Protein AF-A0A3D5WSK8-F1 (afdb_monomer_lite)

Radius of gyration: 17.85 Å; chains: 1; bounding box: 44×45×43 Å

pLDDT: mean 79.85, std 14.08, range [39.47, 96.88]

Foldseek 3Di:
DVVVVQVLLCVVLVVVCVVLVHDAAEDEAADQDPVVPVVVVDDPPDPVDDPPPPPVPDPQKDWDPDDDRHTYMYGHNPDPLSVLRSQLNSLLVSLVRVQCVVPPVDDDPSCPDPLNLLSSLLSLLQSLLRSLLVVLVPDPPDDSLVVLVVLLVVLLVVLVVLLVVLQVDVDPDSSPPVSSSVNSNSLSSVVNSPDPDPSVVSDDPLSNQLSVLSVVCVVPPDPVSSVSNVVSSVVSND

Structure (mmCIF, N/CA/C/O backbone):
data_AF-A0A3D5WSK8-F1
#
_entry.id   AF-A0A3D5WSK8-F1
#
loop_
_atom_site.group_PDB
_atom_site.id
_atom_site.type_symbol
_atom_site.label_atom_id
_atom_site.label_alt_id
_atom_site.label_comp_id
_atom_site.label_asym_id
_atom_site.label_entity_id
_atom_site.label_seq_id
_atom_site.pdbx_PDB_ins_code
_atom_site.Cartn_x
_atom_site.Cartn_y
_atom_site.Cartn_z
_atom_site.occupancy
_atom_site.B_iso_or_equiv
_atom_site.auth_seq_id
_atom_site.auth_comp_id
_atom_site.auth_asym_id
_atom_site.auth_atom_id
_atom_site.pdbx_PDB_model_num
ATOM 1 N N . MET A 1 1 ? 26.299 -5.004 -14.260 1.00 51.44 1 MET A N 1
ATOM 2 C CA . MET A 1 1 ? 25.403 -5.357 -13.132 1.00 51.44 1 MET A CA 1
ATOM 3 C C . MET A 1 1 ? 23.964 -4.876 -13.344 1.00 51.44 1 MET A C 1
ATOM 5 O O . MET A 1 1 ? 23.078 -5.630 -12.967 1.00 51.44 1 MET A O 1
ATOM 9 N N . SER A 1 2 ? 23.709 -3.711 -13.967 1.00 58.16 2 SER A N 1
ATOM 10 C CA . SER A 1 2 ? 22.346 -3.183 -14.214 1.00 58.16 2 SER A CA 1
ATOM 11 C C . SER A 1 2 ? 21.474 -4.070 -15.116 1.00 58.16 2 SER A C 1
ATOM 13 O O . SER A 1 2 ? 20.341 -4.359 -14.751 1.00 58.16 2 SER A O 1
ATOM 15 N N . ALA A 1 3 ? 22.027 -4.620 -16.206 1.00 61.22 3 ALA A N 1
ATOM 16 C CA . ALA A 1 3 ? 21.274 -5.445 -17.163 1.00 61.22 3 ALA A CA 1
ATOM 17 C C .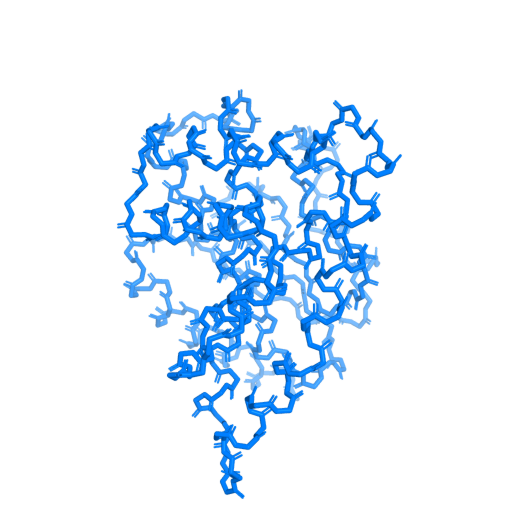 ALA A 1 3 ? 20.564 -6.667 -16.535 1.00 61.22 3 ALA A C 1
ATOM 19 O O . ALA A 1 3 ? 19.478 -7.045 -16.966 1.00 61.22 3 ALA A O 1
ATOM 20 N N . ASN A 1 4 ? 21.131 -7.267 -15.479 1.00 75.69 4 ASN A N 1
ATOM 21 C CA . ASN A 1 4 ? 20.481 -8.373 -14.761 1.00 75.69 4 ASN A CA 1
ATOM 22 C C . ASN A 1 4 ? 19.322 -7.895 -13.872 1.00 75.69 4 ASN A C 1
ATOM 24 O O . ASN A 1 4 ? 18.366 -8.641 -13.676 1.00 75.69 4 ASN A O 1
ATOM 28 N N . LYS A 1 5 ? 19.400 -6.672 -13.334 1.00 79.62 5 LYS A N 1
ATOM 29 C CA . LYS A 1 5 ? 18.350 -6.095 -12.487 1.00 79.62 5 LYS A CA 1
ATOM 30 C C . LYS A 1 5 ? 17.158 -5.623 -13.312 1.00 79.62 5 LYS A C 1
ATOM 32 O O . LYS A 1 5 ? 16.028 -5.914 -12.944 1.00 79.62 5 LYS A O 1
ATOM 37 N N . GLU A 1 6 ? 17.412 -4.973 -14.444 1.00 74.75 6 GLU A N 1
ATOM 38 C CA . GLU A 1 6 ? 16.376 -4.553 -15.397 1.00 74.75 6 GLU A CA 1
ATOM 39 C C . GLU A 1 6 ? 15.663 -5.762 -16.015 1.00 74.75 6 GLU A C 1
ATOM 41 O O . GLU A 1 6 ? 14.437 -5.808 -16.051 1.00 74.75 6 GLU A O 1
ATOM 46 N N . CYS A 1 7 ? 16.417 -6.794 -16.417 1.00 79.62 7 CYS A N 1
ATOM 47 C CA . CYS A 1 7 ? 15.843 -8.050 -16.908 1.00 79.62 7 CYS A CA 1
ATOM 48 C C . CYS A 1 7 ? 14.947 -8.718 -15.851 1.00 79.62 7 CYS A C 1
ATOM 50 O O . CYS A 1 7 ? 13.826 -9.131 -16.150 1.00 79.62 7 CYS A O 1
ATOM 52 N N . PHE A 1 8 ? 15.408 -8.768 -14.597 1.00 80.81 8 PHE A N 1
ATOM 53 C CA . PHE A 1 8 ? 14.612 -9.281 -13.485 1.00 80.81 8 PHE A CA 1
ATOM 54 C C . PHE A 1 8 ? 13.347 -8.446 -13.239 1.00 80.81 8 PHE A C 1
ATOM 56 O O . PHE A 1 8 ? 12.271 -9.024 -13.095 1.00 80.81 8 PHE A O 1
ATOM 63 N N . ALA A 1 9 ? 13.460 -7.113 -13.215 1.00 79.62 9 ALA A N 1
ATOM 64 C CA . ALA A 1 9 ? 12.332 -6.209 -13.003 1.00 79.62 9 ALA A CA 1
ATOM 65 C C . ALA A 1 9 ? 11.256 -6.416 -14.073 1.00 79.62 9 ALA A C 1
ATOM 67 O O . ALA A 1 9 ? 10.105 -6.691 -13.742 1.00 79.62 9 ALA A O 1
ATOM 68 N N . ASN A 1 10 ? 11.656 -6.419 -15.345 1.00 75.56 10 ASN A N 1
ATOM 69 C CA . ASN A 1 10 ? 10.745 -6.632 -16.465 1.00 75.56 10 ASN A CA 1
ATOM 70 C C . ASN A 1 10 ? 10.069 -8.008 -16.414 1.00 75.56 10 ASN A C 1
ATOM 72 O O . ASN A 1 10 ? 8.876 -8.108 -16.698 1.00 75.56 10 ASN A O 1
ATOM 76 N N . LEU A 1 11 ? 10.792 -9.064 -16.024 1.00 81.25 11 LEU A N 1
ATOM 77 C CA . LEU A 1 11 ? 10.236 -10.415 -15.928 1.00 81.25 11 LEU A CA 1
ATOM 78 C C . LEU A 1 11 ? 9.231 -10.546 -14.776 1.00 81.25 11 LEU A C 1
ATOM 80 O O . LEU A 1 11 ? 8.104 -10.989 -14.996 1.00 81.25 11 LEU A O 1
ATOM 84 N N . ILE A 1 12 ? 9.610 -10.122 -13.566 1.00 76.06 12 ILE A N 1
ATOM 85 C CA . ILE A 1 12 ? 8.738 -10.175 -12.381 1.00 76.06 12 ILE A CA 1
ATOM 86 C C . ILE A 1 12 ? 7.471 -9.365 -12.614 1.00 76.06 12 ILE A C 1
ATOM 88 O O . ILE A 1 12 ? 6.377 -9.826 -12.297 1.00 76.06 12 ILE A O 1
ATOM 92 N N . ILE A 1 13 ? 7.606 -8.178 -13.194 1.00 70.06 13 ILE A N 1
ATOM 93 C CA . ILE A 1 13 ? 6.488 -7.258 -13.357 1.00 70.06 13 ILE A CA 1
ATOM 94 C C . ILE A 1 13 ? 5.587 -7.661 -14.504 1.00 70.06 13 ILE A C 1
ATOM 96 O O . ILE A 1 13 ? 4.374 -7.659 -14.322 1.00 70.06 13 ILE A O 1
ATOM 100 N N . SER A 1 14 ? 6.133 -8.153 -15.616 1.00 69.38 14 SER A N 1
ATOM 101 C CA . SER A 1 14 ? 5.307 -8.764 -16.663 1.00 69.38 14 SER A CA 1
ATOM 102 C C . SER A 1 14 ? 4.487 -9.932 -16.115 1.00 69.38 14 SER A C 1
ATOM 104 O O . SER A 1 14 ? 3.319 -10.083 -16.463 1.00 69.38 14 SER A O 1
ATOM 106 N N . GLU A 1 15 ? 5.051 -10.757 -15.229 1.00 74.69 15 GLU A N 1
ATOM 107 C CA . GLU A 1 15 ? 4.293 -11.834 -14.594 1.00 74.69 15 GLU A CA 1
ATOM 108 C C . GLU A 1 15 ? 3.269 -11.334 -13.574 1.00 74.69 15 GLU A C 1
ATOM 110 O O . GLU A 1 15 ? 2.156 -11.862 -13.530 1.00 74.69 15 GLU A O 1
ATOM 115 N N . TYR A 1 16 ? 3.635 -10.345 -12.761 1.00 75.62 16 TYR A N 1
ATOM 116 C CA . TYR A 1 16 ? 2.805 -9.805 -11.691 1.00 75.62 16 TYR A CA 1
ATOM 117 C C . TYR A 1 16 ? 1.620 -8.992 -12.231 1.00 75.62 16 TYR A C 1
ATOM 119 O O . TYR A 1 16 ? 0.476 -9.285 -11.887 1.00 75.62 16 TYR A O 1
ATOM 127 N N . ILE A 1 17 ? 1.874 -8.066 -13.161 1.00 67.69 17 ILE A N 1
ATOM 128 C CA . ILE A 1 17 ? 0.861 -7.269 -13.869 1.00 67.69 17 ILE A CA 1
ATOM 129 C C . ILE A 1 17 ? -0.062 -8.171 -14.688 1.00 67.69 17 ILE A C 1
ATOM 131 O O . ILE A 1 17 ? -1.283 -8.086 -14.587 1.00 67.69 17 ILE A O 1
ATOM 135 N N . ARG A 1 18 ? 0.493 -9.120 -15.456 1.00 69.88 18 ARG A N 1
ATOM 136 C CA . ARG A 1 18 ? -0.345 -10.045 -16.235 1.00 69.88 18 ARG A CA 1
ATOM 137 C C . ARG A 1 18 ? -1.284 -10.854 -15.338 1.00 69.88 18 ARG A C 1
ATOM 139 O O . ARG A 1 18 ? -2.414 -11.123 -15.735 1.00 69.88 18 ARG A O 1
ATOM 146 N N . LYS A 1 19 ? -0.832 -11.254 -14.144 1.00 71.81 19 LYS A N 1
ATOM 147 C CA . LYS A 1 19 ? -1.667 -11.965 -13.162 1.00 71.81 19 LYS A CA 1
ATOM 148 C C . LYS A 1 19 ? -2.701 -11.056 -12.491 1.00 71.81 19 LYS A C 1
ATOM 150 O O . LYS A 1 19 ? -3.749 -11.566 -12.106 1.00 71.81 19 LYS A O 1
ATOM 155 N N . SER A 1 20 ? -2.434 -9.755 -12.348 1.00 68.50 20 SER A N 1
ATOM 156 C CA . SER A 1 20 ? -3.377 -8.804 -11.743 1.00 68.50 20 SER A CA 1
ATOM 157 C C . SER A 1 20 ? -4.512 -8.391 -12.690 1.00 68.50 20 SER A C 1
ATOM 159 O O . SER A 1 20 ? -5.546 -7.919 -12.223 1.00 68.50 20 SER A O 1
ATOM 161 N N . GLY A 1 21 ? -4.353 -8.609 -14.002 1.00 66.81 21 GLY A N 1
ATOM 162 C CA . GLY A 1 21 ? -5.370 -8.302 -15.015 1.00 66.81 21 GLY A CA 1
ATOM 163 C C . GLY A 1 21 ? -5.439 -6.822 -15.406 1.00 66.81 21 GLY A C 1
ATOM 164 O O . GLY A 1 21 ? -6.335 -6.431 -16.150 1.00 66.81 21 GLY A O 1
ATOM 165 N N . VAL A 1 22 ? -4.494 -6.013 -14.924 1.00 68.81 22 VAL A N 1
ATOM 166 C CA . VAL A 1 22 ? -4.297 -4.610 -15.310 1.00 68.81 22 VAL A CA 1
ATOM 167 C C . VAL A 1 22 ? -3.202 -4.558 -16.379 1.00 68.81 22 VAL A C 1
ATOM 169 O O . VAL A 1 22 ? -2.277 -5.360 -16.336 1.00 68.81 22 VAL A O 1
ATOM 172 N N . ILE A 1 23 ? -3.289 -3.648 -17.353 1.00 66.31 23 ILE A N 1
ATOM 173 C CA . ILE A 1 23 ? -2.207 -3.394 -18.319 1.00 66.31 23 ILE A CA 1
ATOM 174 C C . ILE A 1 23 ? -1.632 -2.015 -17.992 1.00 66.31 23 ILE A C 1
ATOM 176 O O . ILE A 1 23 ? -2.067 -1.020 -18.560 1.00 66.31 23 ILE A O 1
ATOM 180 N N . ALA A 1 24 ? -0.693 -1.970 -17.047 1.00 70.38 24 ALA A N 1
ATOM 181 C CA . ALA A 1 24 ? 0.032 -0.752 -16.695 1.00 70.38 24 ALA A CA 1
ATOM 182 C C . ALA A 1 24 ? 1.438 -0.802 -17.327 1.00 70.38 24 ALA A C 1
ATOM 184 O O . ALA A 1 24 ? 2.210 -1.707 -16.997 1.00 70.38 24 ALA A O 1
ATOM 185 N N . PRO A 1 25 ? 1.793 0.099 -18.257 1.00 76.25 25 PRO A N 1
ATOM 186 C CA . PRO A 1 25 ? 3.157 0.196 -18.776 1.00 76.25 25 PRO A CA 1
ATOM 187 C C . PRO A 1 25 ? 4.077 0.800 -17.707 1.00 76.25 25 PRO A C 1
ATOM 189 O O . PRO A 1 25 ? 3.862 1.931 -17.282 1.00 76.25 25 PRO A O 1
ATOM 192 N N . ILE A 1 26 ? 5.090 0.051 -17.262 1.00 80.62 26 ILE A N 1
ATOM 193 C CA . ILE A 1 26 ? 6.026 0.476 -16.209 1.00 80.62 26 ILE A CA 1
ATOM 194 C C . ILE A 1 26 ? 7.464 0.414 -16.722 1.00 80.62 26 ILE A C 1
ATOM 196 O O . ILE A 1 26 ? 7.891 -0.610 -17.255 1.00 80.62 26 ILE A O 1
ATOM 200 N N . GLU A 1 27 ? 8.226 1.477 -16.483 1.00 84.69 27 GLU A N 1
ATOM 201 C CA . GLU A 1 27 ? 9.668 1.550 -16.695 1.00 84.69 27 GLU A CA 1
ATOM 202 C C . GLU A 1 27 ? 10.428 1.658 -15.370 1.00 84.69 27 GLU A C 1
ATOM 204 O O . GLU A 1 27 ? 10.105 2.474 -14.504 1.00 84.69 27 GLU A O 1
ATOM 209 N N . PHE A 1 28 ? 11.487 0.857 -15.237 1.00 85.50 28 PHE A N 1
ATOM 210 C CA . PHE A 1 28 ? 12.349 0.825 -14.057 1.00 85.50 28 PHE A CA 1
ATOM 211 C C . PHE A 1 28 ? 13.671 1.533 -14.314 1.00 85.50 28 PHE A C 1
ATOM 213 O O . PHE A 1 28 ? 14.365 1.232 -15.283 1.00 85.50 28 PHE A O 1
ATOM 220 N N . HIS A 1 29 ? 14.060 2.395 -13.378 1.00 87.44 29 HIS A N 1
ATOM 221 C CA . HIS A 1 29 ? 15.287 3.180 -13.442 1.00 87.44 29 HIS A CA 1
ATOM 222 C C . HIS A 1 29 ? 16.127 2.903 -12.197 1.00 87.44 29 HIS A C 1
ATOM 224 O O . HIS A 1 29 ? 15.766 3.303 -11.090 1.00 87.44 29 HIS A O 1
ATOM 230 N N . PHE A 1 30 ? 17.257 2.213 -12.359 1.00 87.75 30 PHE A N 1
ATOM 231 C CA . PHE A 1 30 ? 18.203 2.006 -11.261 1.00 87.75 30 PHE A CA 1
ATOM 232 C C . PHE A 1 30 ? 19.135 3.211 -11.156 1.00 87.75 30 PHE A C 1
ATOM 234 O O . PHE A 1 30 ? 19.936 3.457 -12.055 1.00 87.75 30 PHE A O 1
ATOM 241 N N . VAL A 1 31 ? 19.030 3.951 -10.056 1.00 86.62 31 VAL A N 1
ATOM 242 C CA . VAL A 1 31 ? 19.691 5.246 -9.864 1.00 86.62 31 VAL A CA 1
ATOM 243 C C . VAL A 1 31 ? 20.525 5.254 -8.590 1.00 86.62 31 VAL A C 1
ATOM 245 O O . VAL A 1 31 ? 20.193 4.585 -7.615 1.00 86.62 31 VAL A O 1
ATOM 248 N N . ASP A 1 32 ? 21.610 6.024 -8.570 1.00 86.69 32 ASP A N 1
ATOM 249 C CA . ASP A 1 32 ? 22.454 6.131 -7.373 1.00 86.69 32 ASP A CA 1
ATOM 250 C C . ASP A 1 32 ? 21.828 7.065 -6.320 1.00 86.69 32 ASP A C 1
ATOM 252 O O . ASP A 1 32 ? 21.972 6.837 -5.118 1.00 86.69 32 ASP A O 1
ATOM 256 N N . ASN A 1 33 ? 21.081 8.083 -6.769 1.00 84.31 33 ASN A N 1
ATOM 257 C CA . ASN A 1 33 ? 20.357 9.023 -5.916 1.00 84.31 33 ASN A CA 1
ATOM 258 C C . ASN A 1 33 ? 18.946 9.292 -6.468 1.00 84.31 33 ASN A C 1
ATOM 260 O O . ASN A 1 33 ? 18.789 9.880 -7.540 1.00 84.31 33 ASN A O 1
ATOM 264 N N . ILE A 1 34 ? 17.918 8.878 -5.720 1.00 80.88 34 ILE A N 1
ATOM 265 C CA . ILE A 1 34 ? 16.503 9.064 -6.083 1.00 80.88 34 ILE A CA 1
ATOM 266 C C . ILE A 1 34 ? 16.128 10.557 -6.104 1.00 80.88 34 ILE A C 1
ATOM 268 O O . ILE A 1 34 ? 15.470 10.999 -7.047 1.00 80.88 34 ILE A O 1
ATOM 272 N N . ASN A 1 35 ? 16.611 11.349 -5.138 1.00 77.00 35 ASN A N 1
ATOM 273 C CA . ASN A 1 35 ? 16.332 12.790 -5.039 1.00 77.00 35 ASN A CA 1
ATOM 274 C C . ASN A 1 35 ? 16.883 13.604 -6.206 1.00 77.00 35 ASN A C 1
ATOM 276 O O . ASN A 1 35 ? 16.279 14.599 -6.599 1.00 77.00 35 ASN A O 1
ATOM 280 N N . ASP A 1 36 ? 18.018 13.195 -6.758 1.00 80.88 36 ASP A N 1
ATOM 281 C CA . ASP A 1 36 ? 18.589 13.895 -7.908 1.00 80.88 36 ASP A CA 1
ATOM 282 C C . ASP A 1 36 ? 17.928 13.432 -9.208 1.00 80.88 36 ASP A C 1
ATOM 284 O O . ASP A 1 36 ? 17.903 14.169 -10.188 1.00 80.88 36 ASP A O 1
ATOM 288 N N . SER A 1 37 ? 17.389 12.209 -9.223 1.00 81.12 37 SER A N 1
ATOM 289 C CA . SER A 1 37 ? 16.926 11.568 -10.450 1.00 81.12 37 SER A CA 1
ATOM 290 C C . SER A 1 37 ? 15.464 11.849 -10.781 1.00 81.12 37 SER A C 1
ATOM 292 O O . SER A 1 37 ? 15.125 11.921 -11.958 1.00 81.12 37 SER A O 1
ATOM 294 N N . TRP A 1 38 ? 14.588 12.022 -9.785 1.00 79.31 38 TRP A N 1
ATOM 295 C CA . TRP A 1 38 ? 13.148 12.197 -10.040 1.00 79.31 38 TRP A CA 1
ATOM 296 C C . TRP A 1 38 ? 12.828 13.409 -10.921 1.00 79.31 38 TRP A C 1
ATOM 298 O O . TRP A 1 38 ? 11.933 13.322 -11.758 1.00 79.31 38 TRP A O 1
ATOM 308 N N . ILE A 1 39 ? 13.623 14.482 -10.839 1.00 75.00 39 ILE A N 1
ATOM 309 C CA . ILE A 1 39 ? 13.459 15.684 -11.671 1.00 75.00 39 ILE A CA 1
ATOM 310 C C . ILE A 1 39 ? 13.555 15.402 -13.179 1.00 75.00 39 ILE A C 1
ATOM 312 O O . ILE A 1 39 ? 12.956 16.126 -13.971 1.00 75.00 39 ILE A O 1
ATOM 316 N N . PHE A 1 40 ? 14.281 14.359 -13.599 1.00 75.31 40 PHE A N 1
ATOM 317 C CA . PHE A 1 40 ? 14.417 14.010 -15.018 1.00 75.31 40 PHE A CA 1
ATOM 318 C C . PHE A 1 40 ? 13.151 13.379 -15.601 1.00 75.31 40 PHE A C 1
ATOM 320 O O . PHE A 1 40 ? 12.982 13.367 -16.819 1.00 75.31 40 PHE A O 1
ATOM 327 N N . TYR A 1 41 ? 12.271 12.878 -14.737 1.00 70.62 41 TYR A N 1
ATOM 328 C CA . TYR A 1 41 ? 11.108 12.078 -15.107 1.00 70.62 41 TYR A CA 1
ATOM 329 C C . TYR A 1 41 ? 9.778 12.742 -14.719 1.00 70.62 41 TYR A C 1
ATOM 331 O O . TYR A 1 41 ? 8.724 12.179 -14.982 1.00 70.62 41 TYR A O 1
ATOM 339 N N . THR A 1 42 ? 9.815 13.938 -14.122 1.00 66.50 42 THR A N 1
ATOM 340 C CA . THR A 1 42 ? 8.627 14.754 -13.822 1.00 66.50 42 THR A CA 1
ATOM 341 C C . THR A 1 42 ? 8.685 16.082 -14.574 1.00 66.50 42 THR A C 1
ATOM 343 O O . THR A 1 42 ? 9.683 16.801 -14.505 1.00 66.50 42 THR A O 1
ATOM 346 N N . HIS A 1 43 ? 7.626 16.450 -15.285 1.00 60.28 43 HIS A N 1
ATOM 347 C CA . HIS A 1 43 ? 7.503 17.716 -15.996 1.00 60.28 43 HIS A CA 1
ATOM 348 C C . HIS A 1 43 ? 6.891 18.797 -15.096 1.00 60.28 43 HIS A C 1
ATOM 350 O O . HIS A 1 43 ? 5.855 18.624 -14.459 1.00 60.28 43 HIS A O 1
ATOM 356 N N . SER A 1 44 ? 7.484 19.992 -15.120 1.00 51.34 44 SER A N 1
ATOM 357 C CA . SER A 1 44 ? 7.134 21.144 -14.269 1.00 51.34 44 SER A CA 1
ATOM 358 C C . SER A 1 44 ? 5.691 21.669 -14.389 1.00 51.34 44 SER A C 1
ATOM 360 O O . SER A 1 44 ? 5.318 22.586 -13.661 1.00 51.34 44 SER A O 1
ATOM 362 N N . SER A 1 45 ? 4.870 21.129 -15.296 1.00 45.06 45 SER A N 1
ATOM 363 C CA . SER A 1 45 ? 3.556 21.685 -15.646 1.00 45.06 45 SER A CA 1
ATOM 364 C C . SER A 1 45 ? 2.343 20.877 -15.174 1.00 45.06 45 SER A C 1
ATOM 366 O O . SER A 1 45 ? 1.226 21.382 -15.298 1.00 45.06 45 SER A O 1
ATOM 368 N N . LYS A 1 46 ? 2.503 19.662 -14.628 1.00 43.53 46 LYS A N 1
ATOM 369 C CA . LYS A 1 46 ? 1.350 18.784 -14.344 1.00 43.53 46 LYS A CA 1
ATOM 370 C C . LYS A 1 46 ? 1.495 17.845 -13.145 1.00 43.53 46 LYS A C 1
ATOM 372 O O . LYS A 1 46 ? 0.819 16.823 -13.107 1.00 43.53 46 LYS A O 1
ATOM 377 N N . VAL A 1 47 ? 2.187 18.251 -12.080 1.00 43.69 47 VAL A N 1
ATOM 378 C CA . VAL A 1 47 ? 1.896 17.667 -10.756 1.00 43.69 47 VAL A CA 1
ATOM 379 C C . VAL A 1 47 ? 0.543 18.222 -10.286 1.00 43.69 47 VAL A C 1
ATOM 381 O O . VAL A 1 47 ? 0.445 19.066 -9.394 1.00 43.69 47 VAL A O 1
ATOM 384 N N . LYS A 1 48 ? -0.537 17.836 -10.978 1.00 41.53 48 LYS A N 1
ATOM 385 C CA . LYS A 1 48 ? -1.917 18.136 -10.611 1.00 41.53 48 LYS A CA 1
ATOM 386 C C . LYS A 1 48 ? -2.207 17.298 -9.369 1.00 41.53 48 LYS A C 1
ATOM 388 O O . LYS A 1 48 ? -2.770 16.222 -9.445 1.00 41.53 48 LYS A O 1
ATOM 393 N N . ARG A 1 49 ? -1.826 17.876 -8.228 1.00 44.97 49 ARG A N 1
ATOM 394 C CA . ARG A 1 49 ? -1.994 17.349 -6.871 1.00 44.97 49 ARG A CA 1
ATOM 395 C C . ARG A 1 49 ? -1.099 16.140 -6.631 1.00 44.97 49 ARG A C 1
ATOM 397 O O . ARG A 1 49 ? -1.236 15.097 -7.245 1.00 44.97 49 ARG A O 1
ATOM 404 N N . GLU A 1 50 ? -0.148 16.356 -5.734 1.00 42.38 50 GLU A N 1
ATOM 405 C CA . GLU A 1 50 ? 0.783 15.369 -5.209 1.00 42.38 50 GLU A CA 1
ATOM 406 C C . GLU A 1 50 ? 0.069 14.023 -5.009 1.00 42.38 50 GLU A C 1
ATOM 408 O O . GLU A 1 50 ? -0.764 13.871 -4.111 1.00 42.38 50 GLU A O 1
ATOM 413 N N . TYR A 1 51 ? 0.410 13.031 -5.835 1.00 43.69 51 TYR A N 1
ATOM 414 C CA . TYR A 1 51 ? 0.374 11.650 -5.385 1.00 43.69 51 TYR A CA 1
ATOM 415 C C . TYR A 1 51 ? 1.386 11.608 -4.237 1.00 43.69 51 TYR A C 1
ATOM 417 O O . TYR A 1 51 ? 2.586 11.457 -4.450 1.00 43.69 51 TYR A O 1
ATOM 425 N N . ILE A 1 52 ? 0.927 11.886 -3.013 1.00 43.31 52 ILE A N 1
ATOM 426 C CA . ILE A 1 52 ? 1.703 11.687 -1.790 1.00 43.31 52 ILE A CA 1
ATOM 427 C C . ILE A 1 52 ? 1.744 10.165 -1.572 1.00 43.31 52 ILE A C 1
ATOM 429 O O . ILE A 1 52 ? 1.147 9.634 -0.642 1.00 43.31 52 ILE A O 1
ATOM 433 N N . LEU A 1 53 ? 2.426 9.446 -2.467 1.00 45.16 53 LEU A N 1
ATOM 434 C CA . LEU A 1 53 ? 3.229 8.300 -2.065 1.00 45.16 53 LEU A CA 1
ATOM 435 C C . LEU A 1 53 ? 4.577 8.864 -1.665 1.00 45.16 53 LEU A C 1
ATOM 437 O O . LEU A 1 53 ? 5.585 8.770 -2.360 1.00 45.16 53 LEU A O 1
ATOM 441 N N . GLN A 1 54 ? 4.548 9.572 -0.548 1.00 41.31 54 GLN A N 1
ATOM 442 C CA . GLN A 1 54 ? 5.763 9.900 0.139 1.00 41.31 54 GLN A CA 1
ATOM 443 C C . GLN A 1 54 ? 6.077 8.723 1.064 1.00 41.31 54 GLN A C 1
ATOM 445 O O . GLN A 1 54 ? 5.877 8.836 2.270 1.00 41.31 54 GLN A O 1
ATOM 450 N N . ASP A 1 55 ? 6.652 7.634 0.535 1.00 39.47 55 ASP A N 1
ATOM 451 C CA . ASP A 1 55 ? 7.633 6.887 1.335 1.00 39.47 55 ASP A CA 1
ATOM 452 C C . ASP A 1 55 ? 8.891 7.766 1.443 1.00 39.47 55 ASP A C 1
ATOM 454 O O . ASP A 1 55 ? 9.947 7.534 0.856 1.00 39.47 55 ASP A O 1
ATOM 458 N N . PHE A 1 56 ? 8.749 8.881 2.165 1.00 41.59 56 PHE A N 1
ATOM 459 C CA . PHE A 1 56 ? 9.852 9.781 2.492 1.00 41.59 56 PHE A CA 1
ATOM 460 C C . PHE A 1 56 ? 10.688 9.208 3.626 1.00 41.59 56 PHE A C 1
ATOM 462 O O . PHE A 1 56 ? 11.592 9.883 4.116 1.00 41.59 56 PHE A O 1
ATOM 469 N N . SER A 1 57 ? 10.412 7.974 4.053 1.00 40.81 57 SER A N 1
ATOM 470 C CA . SER A 1 57 ? 11.120 7.426 5.181 1.00 40.81 57 SER A CA 1
ATOM 471 C C . SER A 1 57 ? 12.534 6.999 4.783 1.00 40.81 57 SER A C 1
ATOM 473 O O . SER A 1 57 ? 13.446 7.425 5.485 1.00 40.81 57 SER A O 1
ATOM 475 N N . GLN A 1 58 ? 12.792 6.231 3.703 1.00 51.97 58 GLN A N 1
ATOM 476 C CA . GLN A 1 58 ? 14.135 5.616 3.516 1.00 51.97 58 GLN A CA 1
ATOM 477 C C . GLN A 1 58 ? 14.595 5.296 2.062 1.00 51.97 58 GLN A C 1
ATOM 479 O O . GLN A 1 58 ? 15.409 4.395 1.874 1.00 51.97 58 GLN A O 1
ATOM 484 N N . GLN A 1 59 ? 14.099 6.008 1.036 1.00 62.22 59 GLN A N 1
ATOM 485 C CA . GLN A 1 59 ? 14.524 6.033 -0.393 1.00 62.22 59 GLN A CA 1
ATOM 486 C C . GLN A 1 59 ? 15.330 4.843 -0.951 1.00 62.22 59 GLN A C 1
ATOM 488 O O . GLN A 1 59 ? 16.462 4.990 -1.421 1.00 62.22 59 GLN A O 1
ATOM 493 N N . ASN A 1 60 ? 14.701 3.671 -0.994 1.00 70.31 60 ASN A N 1
ATOM 494 C CA . ASN A 1 60 ? 15.190 2.552 -1.801 1.00 70.31 60 ASN A CA 1
ATOM 495 C C . ASN A 1 60 ? 14.384 2.361 -3.098 1.00 70.31 60 ASN A C 1
ATOM 497 O O . ASN A 1 60 ? 14.890 1.738 -4.034 1.00 70.31 60 ASN A O 1
ATOM 501 N N . GLY A 1 61 ? 13.179 2.935 -3.172 1.00 72.56 61 GLY A N 1
ATOM 502 C CA . GLY A 1 61 ? 12.306 2.978 -4.343 1.00 72.56 61 GLY A CA 1
ATOM 503 C C . GLY A 1 61 ? 11.450 4.245 -4.363 1.00 72.56 61 GLY A C 1
ATOM 504 O O . GLY A 1 61 ? 11.312 4.897 -3.330 1.00 72.56 61 GLY A O 1
ATOM 505 N N . LEU A 1 62 ? 10.946 4.618 -5.540 1.00 76.69 62 LEU A N 1
ATOM 506 C CA . LEU A 1 62 ? 9.966 5.689 -5.720 1.00 76.69 62 LEU A CA 1
ATOM 507 C C . LEU A 1 62 ? 9.162 5.470 -7.008 1.00 76.69 62 LEU A C 1
ATOM 509 O O . LEU A 1 62 ? 9.712 5.603 -8.104 1.00 76.69 62 LEU A O 1
ATOM 513 N N . MET A 1 63 ? 7.864 5.193 -6.889 1.00 76.19 63 MET A N 1
ATOM 514 C CA . MET A 1 63 ? 6.904 5.378 -7.979 1.00 76.19 63 MET A CA 1
ATOM 515 C C . MET A 1 63 ? 6.695 6.874 -8.263 1.00 76.19 63 MET A C 1
ATOM 517 O O . MET A 1 63 ? 6.403 7.660 -7.362 1.00 76.19 63 MET A O 1
ATOM 521 N N . LEU A 1 64 ? 6.788 7.268 -9.532 1.00 70.31 64 LEU A N 1
ATOM 522 C CA . LEU A 1 64 ? 6.501 8.629 -9.978 1.00 70.31 64 LEU A CA 1
ATOM 523 C C . LEU A 1 64 ? 5.034 8.789 -10.417 1.00 70.31 64 LEU A C 1
ATOM 525 O O . LEU A 1 64 ? 4.415 7.811 -10.855 1.00 70.31 64 LEU A O 1
ATOM 529 N N . PRO A 1 65 ? 4.467 10.011 -10.322 1.00 64.44 65 PRO A N 1
ATOM 530 C CA . PRO A 1 65 ? 3.141 10.307 -10.856 1.00 64.44 65 PRO A CA 1
ATOM 531 C C . PRO A 1 65 ? 3.027 9.922 -12.334 1.00 64.44 65 PRO A C 1
ATOM 533 O O . PRO A 1 65 ? 3.995 10.016 -13.087 1.00 64.44 65 PRO A O 1
ATOM 536 N N . PHE A 1 66 ? 1.832 9.507 -12.757 1.00 63.84 66 PHE A N 1
ATOM 537 C CA . PHE A 1 66 ? 1.583 9.169 -14.155 1.00 63.84 66 PHE A CA 1
ATOM 538 C C . PHE A 1 66 ? 1.637 10.424 -15.033 1.00 63.84 66 PHE A C 1
ATOM 540 O O . PHE A 1 66 ? 0.744 11.273 -14.976 1.00 63.84 66 PHE A O 1
ATOM 547 N N . GLU A 1 67 ? 2.667 10.529 -15.868 1.00 58.06 67 GLU A N 1
ATOM 548 C CA . GLU A 1 67 ? 2.839 11.618 -16.825 1.00 58.06 67 GLU A CA 1
ATOM 549 C C . GLU A 1 67 ? 3.053 11.048 -18.235 1.00 58.06 67 GLU A C 1
ATOM 551 O O . GLU A 1 67 ? 4.122 10.549 -18.567 1.00 58.06 67 GLU A O 1
ATOM 556 N N . GLY A 1 68 ? 2.027 11.130 -19.088 1.00 60.78 68 GLY A N 1
ATOM 557 C CA . GLY A 1 68 ? 2.083 10.601 -20.456 1.00 60.78 68 GLY A CA 1
ATOM 558 C C . GLY A 1 68 ? 1.465 9.210 -20.563 1.00 60.78 68 GLY A C 1
ATOM 559 O O . GLY A 1 68 ? 0.345 9.021 -20.099 1.00 60.78 68 GLY A O 1
ATOM 560 N N . ASP A 1 69 ? 2.173 8.275 -21.199 1.00 67.88 69 ASP A N 1
ATOM 561 C CA . ASP A 1 69 ? 1.675 6.923 -21.492 1.00 67.88 69 ASP A CA 1
ATOM 562 C C . ASP A 1 69 ? 2.336 5.829 -20.633 1.00 67.88 69 ASP A C 1
ATOM 564 O O . ASP A 1 69 ? 1.966 4.668 -20.770 1.00 67.88 69 ASP A O 1
ATOM 568 N N . THR A 1 70 ? 3.288 6.170 -19.751 1.00 76.12 70 THR A N 1
ATOM 569 C CA . THR A 1 70 ? 4.120 5.207 -19.004 1.00 76.12 70 THR A CA 1
ATOM 570 C C . THR A 1 70 ? 4.295 5.621 -17.541 1.00 76.12 70 THR A C 1
ATOM 572 O O . THR A 1 70 ? 4.426 6.801 -17.223 1.00 76.12 70 THR A O 1
ATOM 575 N N . TYR A 1 71 ? 4.319 4.643 -16.635 1.00 79.38 71 TYR A N 1
ATOM 576 C CA . TYR A 1 71 ? 4.716 4.827 -15.242 1.00 79.38 71 TYR A CA 1
ATOM 577 C C . TYR A 1 71 ? 6.222 4.656 -15.072 1.00 79.38 71 TYR A C 1
ATOM 579 O O . TYR A 1 71 ? 6.818 3.747 -15.645 1.00 79.38 71 TYR A O 1
ATOM 587 N N . HIS A 1 72 ? 6.826 5.459 -14.203 1.00 81.25 72 HIS A N 1
ATOM 588 C CA . HIS A 1 72 ? 8.251 5.375 -13.900 1.00 81.25 72 HIS A CA 1
ATOM 589 C C . HIS A 1 72 ? 8.456 4.973 -12.438 1.00 81.25 72 HIS A C 1
ATOM 591 O O . HIS A 1 72 ? 7.860 5.567 -11.541 1.00 81.25 72 HIS A O 1
ATOM 597 N N . ILE A 1 73 ? 9.321 3.988 -12.192 1.00 84.50 73 ILE A N 1
ATOM 598 C CA . ILE A 1 73 ? 9.790 3.630 -10.849 1.00 84.50 73 ILE A CA 1
ATOM 599 C C . ILE A 1 73 ? 11.300 3.835 -10.785 1.00 84.50 73 ILE A C 1
ATOM 601 O O . ILE A 1 73 ? 12.053 3.243 -11.560 1.00 84.50 73 ILE A O 1
ATOM 605 N N . LEU A 1 74 ? 11.749 4.631 -9.819 1.00 85.25 74 LEU A N 1
ATOM 606 C CA . LEU A 1 74 ? 13.160 4.774 -9.473 1.00 85.25 74 LEU A CA 1
ATOM 607 C C . LEU A 1 74 ? 13.524 3.773 -8.381 1.00 85.25 74 LEU A C 1
ATOM 609 O O . LEU A 1 74 ? 12.767 3.596 -7.434 1.00 85.25 74 LEU A O 1
ATOM 613 N N . ILE A 1 75 ? 14.684 3.128 -8.484 1.00 85.38 75 ILE A N 1
ATOM 614 C CA . ILE A 1 75 ? 15.177 2.165 -7.492 1.00 85.38 75 ILE A CA 1
ATOM 615 C C . ILE A 1 75 ? 16.633 2.467 -7.191 1.00 85.38 75 ILE A C 1
ATOM 617 O O . ILE A 1 75 ? 17.447 2.612 -8.104 1.00 85.38 75 ILE A O 1
ATOM 621 N N . LYS A 1 76 ? 16.989 2.504 -5.909 1.00 85.44 76 LYS A N 1
ATOM 622 C CA . LYS A 1 76 ? 18.365 2.759 -5.502 1.00 85.44 76 LYS A CA 1
ATOM 623 C C . LYS A 1 76 ? 19.278 1.610 -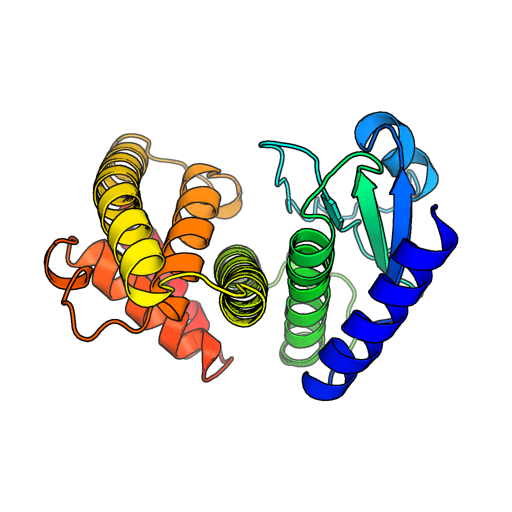5.939 1.00 85.44 76 LYS A C 1
ATOM 625 O O . LYS A 1 76 ? 19.037 0.436 -5.647 1.00 85.44 76 LYS A O 1
ATOM 630 N N . ASN A 1 77 ? 20.341 1.937 -6.662 1.00 85.12 77 ASN A N 1
ATOM 631 C CA . ASN A 1 77 ? 21.186 0.950 -7.323 1.00 85.12 77 ASN A CA 1
ATOM 632 C C . ASN A 1 77 ? 22.010 0.098 -6.340 1.00 85.12 77 ASN A C 1
ATOM 634 O O . ASN A 1 77 ? 22.333 -1.047 -6.643 1.00 85.12 77 ASN A O 1
ATOM 638 N N . ASP A 1 78 ? 22.336 0.588 -5.151 1.00 83.50 78 ASP A N 1
ATOM 639 C CA . ASP A 1 78 ? 23.059 -0.186 -4.133 1.00 83.50 78 ASP A CA 1
ATOM 640 C C . ASP A 1 78 ? 22.130 -0.960 -3.178 1.00 83.50 78 ASP A C 1
ATOM 642 O O . ASP A 1 78 ? 22.617 -1.708 -2.330 1.00 83.50 78 ASP A O 1
ATOM 646 N N . TYR A 1 79 ? 20.804 -0.842 -3.326 1.00 82.81 79 TYR A N 1
ATOM 647 C CA . TYR A 1 79 ? 19.868 -1.500 -2.422 1.00 82.81 79 TYR A CA 1
ATOM 648 C C . TYR A 1 79 ? 19.792 -3.008 -2.666 1.00 82.81 79 TYR A C 1
ATOM 650 O O . TYR A 1 79 ? 19.542 -3.478 -3.780 1.00 82.81 79 TYR A O 1
ATOM 658 N N . ILE A 1 80 ? 20.009 -3.781 -1.601 1.00 80.75 80 ILE A N 1
ATOM 659 C CA . ILE A 1 80 ? 20.102 -5.242 -1.665 1.00 80.75 80 ILE A CA 1
ATOM 660 C C . ILE A 1 80 ? 18.738 -5.906 -1.887 1.00 80.75 80 ILE A C 1
ATOM 662 O O . ILE A 1 80 ? 18.634 -6.833 -2.692 1.00 80.75 80 ILE A O 1
ATOM 666 N N . ASP A 1 81 ? 17.681 -5.361 -1.283 1.00 81.75 81 ASP A N 1
ATOM 667 C CA . ASP A 1 81 ? 16.322 -5.911 -1.346 1.00 81.75 81 ASP A CA 1
ATOM 668 C C . ASP A 1 81 ? 15.482 -5.282 -2.468 1.00 81.75 81 ASP A C 1
ATOM 670 O O . ASP A 1 81 ? 14.250 -5.273 -2.422 1.00 81.75 81 ASP A O 1
ATOM 674 N N . TYR A 1 82 ? 16.144 -4.803 -3.530 1.00 84.38 82 TYR A N 1
ATOM 675 C CA . TYR A 1 82 ? 15.512 -4.145 -4.682 1.00 84.38 82 TYR A CA 1
ATOM 676 C C . TYR A 1 82 ? 14.372 -4.959 -5.309 1.00 84.38 82 TYR A C 1
ATOM 678 O O . TYR A 1 82 ? 13.458 -4.393 -5.898 1.00 84.38 82 TYR A O 1
ATOM 686 N N . LYS A 1 83 ? 14.391 -6.290 -5.171 1.00 87.50 83 LYS A N 1
ATOM 687 C CA . LYS A 1 83 ? 13.328 -7.179 -5.658 1.00 87.50 83 LYS A CA 1
ATOM 688 C C . LYS A 1 83 ? 11.999 -6.941 -4.940 1.00 87.50 83 LYS A C 1
ATOM 690 O O . LYS A 1 83 ? 10.959 -6.869 -5.587 1.00 87.50 83 LYS A O 1
ATOM 695 N N . CYS A 1 84 ? 12.042 -6.800 -3.617 1.00 86.81 84 CYS A N 1
ATOM 696 C CA . CYS A 1 84 ? 10.869 -6.486 -2.809 1.00 86.81 84 CYS A CA 1
ATOM 697 C C . CYS A 1 84 ? 10.379 -5.066 -3.105 1.00 86.81 84 CYS A C 1
ATOM 699 O O . CYS A 1 84 ? 9.175 -4.859 -3.215 1.00 86.81 84 CYS A O 1
ATOM 701 N N . THR A 1 85 ? 11.301 -4.120 -3.314 1.00 87.94 85 THR A N 1
ATOM 702 C CA . THR A 1 85 ? 10.972 -2.748 -3.730 1.00 87.94 85 THR A CA 1
ATOM 703 C C . THR A 1 85 ? 10.249 -2.710 -5.070 1.00 87.94 85 THR A C 1
ATOM 705 O O . THR A 1 85 ? 9.208 -2.078 -5.163 1.00 87.94 85 THR A O 1
ATOM 708 N N . ILE A 1 86 ? 10.730 -3.436 -6.088 1.00 86.94 86 ILE A N 1
ATOM 709 C CA . ILE A 1 86 ? 10.049 -3.535 -7.392 1.00 86.94 86 ILE A CA 1
ATOM 710 C C . ILE A 1 86 ? 8.587 -3.945 -7.207 1.00 86.94 86 ILE A C 1
ATOM 712 O O . ILE A 1 86 ? 7.694 -3.325 -7.779 1.00 86.94 86 ILE A O 1
ATOM 716 N N . ILE A 1 87 ? 8.339 -4.977 -6.398 1.00 88.12 87 ILE A N 1
ATOM 717 C CA . ILE A 1 87 ? 6.989 -5.493 -6.149 1.00 88.12 87 ILE A CA 1
ATOM 718 C C . ILE A 1 87 ? 6.146 -4.473 -5.384 1.00 88.12 87 ILE A C 1
ATOM 720 O O . ILE A 1 87 ? 4.986 -4.275 -5.737 1.00 88.12 87 ILE A O 1
ATOM 724 N N . HIS A 1 88 ? 6.717 -3.829 -4.367 1.00 90.19 88 HIS A N 1
ATOM 725 C CA . HIS A 1 88 ? 6.047 -2.806 -3.568 1.00 90.19 88 HIS A CA 1
ATOM 726 C C . HIS A 1 88 ? 5.584 -1.635 -4.448 1.00 90.19 88 HIS A C 1
ATOM 728 O O . HIS A 1 88 ? 4.383 -1.434 -4.617 1.00 90.19 88 HIS A O 1
ATOM 734 N N . GLU A 1 89 ? 6.522 -0.968 -5.122 1.00 87.06 89 GLU A N 1
ATOM 735 C CA . GLU A 1 89 ? 6.243 0.202 -5.963 1.00 87.06 89 GLU A CA 1
ATOM 736 C C . GLU A 1 89 ? 5.297 -0.128 -7.124 1.00 87.06 89 GLU A C 1
ATOM 738 O O . GLU A 1 89 ? 4.391 0.634 -7.456 1.00 87.06 89 GLU A O 1
ATOM 743 N N . SER A 1 90 ? 5.443 -1.308 -7.729 1.00 86.25 90 SER A N 1
ATOM 744 C CA . SER A 1 90 ? 4.553 -1.713 -8.824 1.00 86.25 90 SER A CA 1
ATOM 745 C C . SER A 1 90 ? 3.147 -2.057 -8.345 1.00 86.25 90 SER A C 1
ATOM 747 O O . SER A 1 90 ? 2.191 -1.925 -9.107 1.00 86.25 90 SER A O 1
ATOM 749 N N . THR A 1 91 ? 2.994 -2.503 -7.094 1.00 88.88 91 THR A N 1
ATOM 750 C CA . THR A 1 91 ? 1.667 -2.750 -6.515 1.00 88.88 91 THR A CA 1
ATOM 751 C C . THR A 1 91 ? 0.889 -1.448 -6.392 1.00 88.88 91 THR A C 1
ATOM 753 O O . THR A 1 91 ? -0.298 -1.440 -6.706 1.00 88.88 91 THR A O 1
ATOM 756 N N . HIS A 1 92 ? 1.556 -0.341 -6.062 1.00 88.12 92 HIS A N 1
ATOM 757 C CA . HIS A 1 92 ? 0.920 0.971 -6.065 1.00 88.12 92 HIS A CA 1
ATOM 758 C C . HIS A 1 92 ? 0.370 1.372 -7.428 1.00 88.12 92 HIS A C 1
ATOM 760 O O . HIS A 1 92 ? -0.771 1.820 -7.517 1.00 88.12 92 HIS A O 1
ATOM 766 N N . ILE A 1 93 ? 1.143 1.156 -8.495 1.00 84.56 93 ILE A N 1
ATOM 767 C CA . ILE A 1 93 ? 0.695 1.434 -9.865 1.00 84.56 93 ILE A CA 1
ATOM 768 C C . ILE A 1 93 ? -0.528 0.582 -10.214 1.00 84.56 93 ILE A C 1
ATOM 770 O O . ILE A 1 93 ? -1.525 1.102 -10.712 1.00 84.56 93 ILE A O 1
ATOM 774 N N . ILE A 1 94 ? -0.477 -0.721 -9.921 1.00 85.94 94 ILE A N 1
ATOM 775 C CA . ILE A 1 94 ? -1.582 -1.648 -10.200 1.00 85.94 94 ILE A CA 1
ATOM 776 C C . ILE A 1 94 ? -2.849 -1.240 -9.440 1.00 85.94 94 ILE A C 1
ATOM 778 O O . ILE A 1 94 ? -3.934 -1.234 -10.022 1.00 85.94 94 ILE A O 1
ATOM 782 N N . ASP A 1 95 ? -2.727 -0.914 -8.154 1.00 88.50 95 ASP A N 1
ATOM 783 C CA . ASP A 1 95 ? -3.852 -0.494 -7.317 1.00 88.50 95 ASP A CA 1
ATOM 784 C C . ASP A 1 95 ? -4.452 0.825 -7.807 1.00 88.50 95 ASP A C 1
ATOM 786 O O . ASP A 1 95 ? -5.674 0.945 -7.922 1.00 88.50 95 ASP A O 1
ATOM 790 N N . TYR A 1 96 ? -3.600 1.790 -8.147 1.00 85.69 96 TYR A N 1
ATOM 791 C CA . TYR A 1 96 ? -4.013 3.075 -8.693 1.00 85.69 96 TYR A CA 1
ATOM 792 C C . TYR A 1 96 ? -4.768 2.912 -10.018 1.00 85.69 96 TYR A C 1
ATOM 794 O O . TYR A 1 96 ? -5.871 3.442 -10.173 1.00 85.69 96 TYR A O 1
ATOM 802 N N . ASP A 1 97 ? -4.246 2.118 -10.955 1.00 82.75 97 ASP A N 1
ATOM 803 C CA . ASP A 1 97 ? -4.927 1.866 -12.228 1.00 82.75 97 ASP A CA 1
ATOM 804 C C . ASP A 1 97 ? -6.225 1.086 -12.047 1.00 82.75 97 ASP A C 1
ATOM 806 O O . ASP A 1 97 ? -7.240 1.398 -12.676 1.00 82.75 97 ASP A O 1
ATOM 810 N N . ARG A 1 98 ? -6.250 0.114 -11.133 1.00 85.44 98 ARG A N 1
ATOM 811 C CA . ARG A 1 98 ? -7.485 -0.586 -10.779 1.00 85.44 98 ARG A CA 1
ATOM 812 C C . ARG A 1 98 ? -8.530 0.380 -10.224 1.00 85.44 98 ARG A C 1
ATOM 814 O O . ARG A 1 98 ? -9.701 0.281 -10.595 1.00 85.44 98 ARG A O 1
ATOM 821 N N . PHE A 1 99 ? -8.121 1.321 -9.376 1.00 87.00 99 PHE A N 1
ATOM 822 C CA . PHE A 1 99 ? -8.995 2.360 -8.840 1.00 87.00 99 PHE A CA 1
ATOM 823 C C . PHE A 1 99 ? -9.543 3.262 -9.952 1.00 87.00 99 PHE A C 1
ATOM 825 O O . PHE A 1 99 ? -10.749 3.508 -10.009 1.00 87.00 99 PHE A O 1
ATOM 832 N N . ARG A 1 100 ? -8.682 3.696 -10.881 1.00 82.81 100 ARG A N 1
ATOM 833 C CA . ARG A 1 100 ? -9.069 4.496 -12.054 1.00 82.81 100 ARG A CA 1
ATOM 834 C C . ARG A 1 100 ? -10.056 3.778 -12.958 1.00 82.81 100 ARG A C 1
ATOM 836 O O . ARG A 1 100 ? -11.029 4.389 -13.391 1.00 82.81 100 ARG A O 1
ATOM 843 N N . LEU A 1 101 ? -9.830 2.498 -13.238 1.00 82.19 101 LEU A N 1
ATOM 844 C CA . LEU A 1 101 ? -10.736 1.693 -14.057 1.00 82.19 101 LEU A CA 1
ATOM 845 C C . LEU A 1 101 ? -12.095 1.515 -13.377 1.00 82.19 101 LEU A C 1
ATOM 847 O O . LEU A 1 101 ? -13.125 1.621 -14.040 1.00 82.19 101 LEU A O 1
ATOM 851 N N . LEU A 1 102 ? -12.100 1.282 -12.062 1.00 86.81 102 LEU A N 1
ATOM 852 C CA . LEU A 1 102 ? -13.325 1.094 -11.288 1.00 86.81 102 LEU A CA 1
ATOM 853 C C . LEU A 1 102 ? -14.166 2.375 -11.201 1.00 86.81 102 LEU A C 1
ATOM 855 O O . LEU A 1 102 ? -15.386 2.307 -11.331 1.00 86.81 102 LEU A O 1
ATOM 859 N N . TYR A 1 103 ? -13.526 3.524 -10.973 1.00 84.06 103 TYR A N 1
ATOM 860 C CA . TYR A 1 103 ? -14.225 4.760 -10.608 1.00 84.06 103 TYR A CA 1
ATOM 861 C C . TYR A 1 103 ? -14.193 5.868 -11.649 1.00 84.06 103 TYR A C 1
ATOM 863 O O . TYR A 1 103 ? -14.969 6.810 -11.510 1.00 84.06 103 TYR A O 1
ATOM 871 N N . ASN A 1 104 ? -13.343 5.785 -12.675 1.00 69.25 104 ASN A N 1
ATOM 872 C CA . ASN A 1 104 ? -13.138 6.927 -13.559 1.00 69.25 104 ASN A CA 1
ATOM 873 C C . ASN A 1 104 ? -13.296 6.703 -15.053 1.00 69.25 104 ASN A C 1
ATOM 875 O O . ASN A 1 104 ? -13.248 7.694 -15.764 1.00 69.25 104 ASN A O 1
ATOM 879 N N . SER A 1 105 ? -13.481 5.483 -15.570 1.00 61.09 105 SER A N 1
ATOM 880 C CA . SER A 1 105 ? -13.694 5.237 -17.019 1.00 61.09 105 SER A CA 1
ATOM 881 C C . SER A 1 105 ? -12.768 6.024 -17.989 1.00 61.09 105 SER A C 1
ATOM 883 O O . SER A 1 105 ? -13.113 6.174 -19.158 1.00 61.09 105 SER A O 1
ATOM 885 N N . GLY A 1 106 ? -11.612 6.537 -17.534 1.00 52.97 106 GLY A N 1
ATOM 886 C CA . GLY A 1 106 ? -10.711 7.403 -18.306 1.00 52.97 106 GLY A CA 1
ATOM 887 C C . GLY A 1 106 ? -10.630 8.905 -17.954 1.00 52.97 106 GLY A C 1
ATOM 888 O O . GLY A 1 106 ? -9.891 9.595 -18.651 1.00 52.97 106 GLY A O 1
ATOM 889 N N . ASP A 1 107 ? -11.303 9.446 -16.926 1.00 57.94 107 ASP A N 1
ATOM 890 C CA . ASP A 1 107 ? -11.128 10.869 -16.555 1.00 57.94 107 ASP A CA 1
ATOM 891 C C . ASP A 1 107 ? -9.818 11.133 -15.765 1.00 57.94 107 ASP A C 1
ATOM 893 O O . ASP A 1 107 ? -9.197 10.221 -15.204 1.00 57.94 107 ASP A O 1
ATOM 897 N N . THR A 1 108 ? -9.363 12.389 -15.744 1.00 57.16 108 THR A N 1
ATOM 898 C CA . THR A 1 108 ? -7.987 12.775 -15.338 1.00 57.16 108 THR A CA 1
ATOM 899 C C . THR A 1 108 ? -7.818 13.299 -13.910 1.00 57.16 108 THR A C 1
ATOM 901 O O . THR A 1 108 ? -6.693 13.596 -13.529 1.00 57.16 108 THR A O 1
ATOM 904 N N . ASP A 1 109 ? -8.885 13.383 -13.112 1.00 72.50 109 ASP A N 1
ATOM 905 C CA . ASP A 1 109 ? -8.817 13.912 -11.738 1.00 72.50 109 ASP A CA 1
ATOM 906 C C . ASP A 1 109 ? -9.282 12.862 -10.687 1.00 72.50 109 ASP A C 1
ATOM 908 O O . ASP A 1 109 ? -10.065 13.164 -9.780 1.00 72.50 109 ASP A O 1
ATOM 912 N N . ILE A 1 110 ? -8.834 11.602 -10.807 1.00 79.56 110 ILE A N 1
ATOM 913 C CA . ILE A 1 110 ? -9.197 10.491 -9.892 1.00 79.56 110 ILE A CA 1
ATOM 914 C C . ILE A 1 110 ? -8.778 10.758 -8.436 1.00 79.56 110 ILE A C 1
ATOM 916 O O . ILE A 1 110 ? -9.402 10.272 -7.492 1.00 79.56 110 ILE A O 1
ATOM 920 N N . GLU A 1 111 ? -7.765 11.598 -8.249 1.00 79.62 111 GLU A N 1
ATOM 921 C CA . GLU A 1 111 ? -7.235 12.070 -6.970 1.00 79.62 111 GLU A CA 1
ATOM 922 C C . GLU A 1 111 ? -8.264 12.889 -6.176 1.00 79.62 111 GLU A C 1
ATOM 924 O O . GLU A 1 111 ? -8.095 13.131 -4.981 1.00 79.62 111 GLU A O 1
ATOM 929 N N . LEU A 1 112 ? -9.341 13.337 -6.831 1.00 78.94 112 LEU A N 1
ATOM 930 C CA . LEU A 1 112 ? -10.450 14.057 -6.201 1.00 78.94 112 LEU A CA 1
ATOM 931 C C . LEU A 1 112 ? -11.571 13.141 -5.729 1.00 78.94 112 LEU A C 1
ATOM 933 O O . LEU A 1 112 ? -12.512 13.610 -5.084 1.00 78.94 112 LEU A O 1
ATOM 937 N N . HIS A 1 113 ? -11.505 11.852 -6.055 1.00 84.69 113 HIS A N 1
ATOM 938 C CA . HIS A 1 113 ? -12.526 10.913 -5.638 1.00 84.69 113 HIS A CA 1
ATOM 939 C C . HIS A 1 113 ? -12.563 10.811 -4.110 1.00 84.69 113 HIS A C 1
ATOM 941 O O . HIS A 1 113 ? -11.525 10.750 -3.451 1.00 84.69 113 HIS A O 1
ATOM 947 N N . LYS A 1 114 ? -13.769 10.738 -3.531 1.00 87.00 114 LYS A N 1
ATOM 948 C CA . LYS A 1 114 ? -13.971 10.699 -2.069 1.00 87.00 114 LYS A CA 1
ATOM 949 C C . LYS A 1 114 ? -13.138 9.614 -1.369 1.00 87.00 114 LYS A C 1
ATOM 951 O O . LYS A 1 114 ? -12.632 9.861 -0.286 1.00 87.00 114 LYS A O 1
ATOM 956 N N . PHE A 1 115 ? -12.948 8.464 -2.022 1.00 89.69 115 PHE A N 1
ATOM 957 C CA . PHE A 1 115 ? -12.202 7.316 -1.488 1.00 89.69 115 PHE A CA 1
ATOM 958 C C . PHE A 1 115 ? -10.721 7.284 -1.868 1.00 89.69 115 PHE A C 1
ATOM 960 O O . PHE A 1 115 ? -10.034 6.311 -1.581 1.00 89.69 115 PHE A O 1
ATOM 967 N N . TYR A 1 116 ? -10.204 8.315 -2.530 1.00 86.00 116 TYR A N 1
ATOM 968 C CA . TYR A 1 116 ? -8.811 8.325 -2.960 1.00 86.00 116 TYR A CA 1
ATOM 969 C C . TYR A 1 116 ? -7.839 8.179 -1.774 1.00 86.00 116 TYR A C 1
ATOM 971 O O . TYR A 1 116 ? -6.903 7.391 -1.827 1.00 86.00 116 TYR A O 1
ATOM 979 N N . GLY A 1 117 ? -8.120 8.840 -0.646 1.00 84.88 117 GLY A N 1
ATOM 980 C CA . GLY A 1 117 ? -7.294 8.716 0.558 1.00 84.88 117 GLY A CA 1
ATOM 981 C C . GLY A 1 117 ? -7.282 7.316 1.176 1.00 84.88 117 GLY A C 1
ATOM 982 O O . GLY A 1 117 ? -6.229 6.827 1.582 1.00 84.88 117 GLY A O 1
ATOM 983 N N . SER A 1 118 ? -8.441 6.654 1.234 1.00 88.75 118 SER A N 1
ATOM 984 C CA . SER A 1 118 ? -8.524 5.272 1.717 1.00 88.75 118 SER A CA 1
ATOM 985 C C . SER A 1 118 ? -7.887 4.287 0.736 1.00 88.75 118 SER A C 1
ATOM 987 O O . SER A 1 118 ? -7.299 3.305 1.184 1.00 88.75 118 SER A O 1
ATOM 989 N N . MET A 1 119 ? -7.919 4.574 -0.571 1.00 91.12 119 MET A N 1
ATOM 990 C CA . MET A 1 119 ? -7.171 3.828 -1.585 1.00 91.12 119 MET A CA 1
ATOM 991 C C . MET A 1 119 ? -5.658 3.942 -1.383 1.00 91.12 119 MET A C 1
ATOM 993 O O . MET A 1 119 ? -5.002 2.906 -1.358 1.00 91.12 119 MET A O 1
ATOM 997 N N . CYS A 1 120 ? -5.108 5.140 -1.151 1.00 87.31 120 CYS A N 1
ATOM 998 C CA . CYS A 1 120 ? -3.668 5.303 -0.916 1.00 87.31 120 CYS A CA 1
ATOM 999 C C . CYS A 1 120 ? -3.187 4.479 0.290 1.00 87.31 120 CYS A C 1
ATOM 1001 O O . CYS A 1 120 ? -2.227 3.722 0.185 1.00 87.31 120 CYS A O 1
ATOM 1003 N N . LEU A 1 121 ? -3.899 4.561 1.420 1.00 90.62 121 LEU A N 1
ATOM 1004 C CA . LEU A 1 121 ? -3.566 3.787 2.623 1.00 90.62 121 LEU A CA 1
ATOM 1005 C C . LEU A 1 121 ? -3.741 2.277 2.409 1.00 90.62 121 LEU A C 1
ATOM 1007 O O . LEU A 1 121 ? -2.899 1.479 2.817 1.00 90.62 121 LEU A O 1
ATOM 1011 N N . TYR A 1 122 ? -4.810 1.863 1.730 1.00 93.81 122 TYR A N 1
ATOM 1012 C CA . TYR A 1 122 ? -4.956 0.467 1.331 1.00 93.81 122 TYR A CA 1
ATOM 1013 C C . TYR A 1 122 ? -3.782 0.006 0.458 1.00 93.81 122 TYR A C 1
ATOM 1015 O O . TYR A 1 122 ? -3.292 -1.110 0.633 1.00 93.81 122 TYR A O 1
ATOM 1023 N N . SER A 1 123 ? -3.324 0.851 -0.465 1.00 92.69 123 SER A N 1
ATOM 1024 C CA . SER A 1 123 ? -2.261 0.495 -1.392 1.00 92.69 123 SER A CA 1
ATOM 1025 C C . SER A 1 123 ? -0.934 0.263 -0.672 1.00 92.69 123 SER A C 1
ATOM 1027 O O . SER A 1 123 ? -0.238 -0.684 -1.005 1.00 92.69 123 SER A O 1
ATOM 1029 N N . GLU A 1 124 ? -0.624 1.009 0.391 1.00 91.69 124 GLU A N 1
ATOM 1030 C CA . GLU A 1 124 ? 0.508 0.712 1.290 1.00 91.69 124 GLU A CA 1
ATOM 1031 C C . GLU A 1 124 ? 0.402 -0.654 1.961 1.00 91.69 124 GLU A C 1
ATOM 1033 O O . GLU A 1 124 ? 1.348 -1.451 1.966 1.00 91.69 124 GLU A O 1
ATOM 1038 N N . PHE A 1 125 ? -0.778 -0.954 2.504 1.00 94.06 125 PHE A N 1
ATOM 1039 C CA . PHE A 1 125 ? -1.056 -2.249 3.110 1.00 94.06 125 PHE A CA 1
ATOM 1040 C C . PHE A 1 125 ? -0.857 -3.379 2.091 1.00 94.06 125 PHE A C 1
ATOM 1042 O O . PHE A 1 125 ? -0.189 -4.378 2.379 1.00 94.06 125 PHE A O 1
ATOM 1049 N N . HIS A 1 126 ? -1.398 -3.211 0.885 1.00 94.06 126 HIS A N 1
ATOM 1050 C CA . HIS A 1 126 ? -1.332 -4.201 -0.177 1.00 94.06 126 HIS A CA 1
ATOM 1051 C C . HIS A 1 126 ? 0.088 -4.348 -0.734 1.00 94.06 126 HIS A C 1
ATOM 1053 O O . HIS A 1 126 ? 0.603 -5.464 -0.806 1.00 94.06 126 HIS A O 1
ATOM 1059 N N . ALA A 1 127 ? 0.772 -3.248 -1.036 1.00 91.94 127 ALA A N 1
AT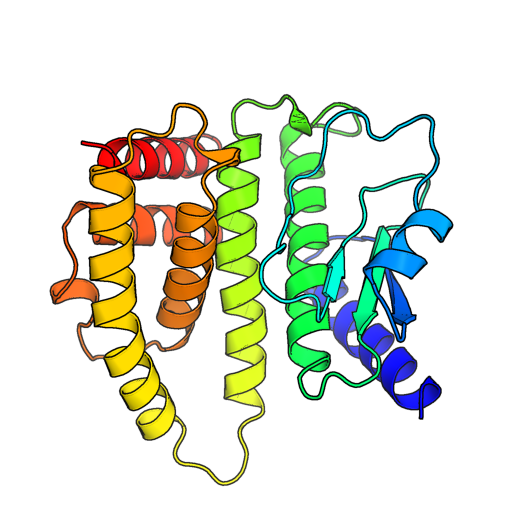OM 1060 C CA . ALA A 1 127 ? 2.146 -3.238 -1.517 1.00 91.94 127 ALA A CA 1
ATOM 1061 C C . ALA A 1 127 ? 3.093 -3.916 -0.528 1.00 91.94 127 ALA A C 1
ATOM 1063 O O . ALA A 1 127 ? 3.917 -4.753 -0.916 1.00 91.94 127 ALA A O 1
ATOM 1064 N N . ARG A 1 128 ? 2.955 -3.634 0.775 1.00 91.81 128 ARG A N 1
ATOM 1065 C CA . ARG A 1 128 ? 3.775 -4.293 1.795 1.00 91.81 128 ARG A CA 1
ATOM 1066 C C . ARG A 1 128 ? 3.422 -5.768 1.959 1.00 91.81 128 ARG A C 1
ATOM 1068 O O . ARG A 1 128 ? 4.338 -6.586 2.054 1.00 91.81 128 ARG A O 1
ATOM 1075 N N . LYS A 1 129 ? 2.136 -6.130 1.922 1.00 92.69 129 LYS A N 1
ATOM 1076 C CA . LYS A 1 129 ? 1.683 -7.530 1.884 1.00 92.69 129 LYS A CA 1
ATOM 1077 C C . LYS A 1 129 ? 2.332 -8.286 0.719 1.00 92.69 129 LYS A C 1
ATOM 1079 O O . LYS A 1 129 ? 2.858 -9.378 0.914 1.00 92.69 129 LYS A O 1
ATOM 1084 N N . MET A 1 130 ? 2.326 -7.725 -0.485 1.00 90.81 130 MET A N 1
ATOM 1085 C CA . MET A 1 130 ? 2.826 -8.415 -1.678 1.00 90.81 130 MET A CA 1
ATOM 1086 C C . MET A 1 130 ? 4.350 -8.539 -1.680 1.00 90.81 130 MET A C 1
ATOM 1088 O O . MET A 1 130 ? 4.879 -9.624 -1.933 1.00 90.81 130 MET A O 1
ATOM 1092 N N . ALA A 1 131 ? 5.059 -7.473 -1.306 1.00 89.88 131 ALA A N 1
ATOM 1093 C CA . ALA A 1 131 ? 6.510 -7.504 -1.153 1.00 89.88 131 ALA A CA 1
ATOM 1094 C C . ALA A 1 131 ? 6.954 -8.498 -0.067 1.00 89.88 131 ALA A C 1
ATOM 1096 O O . ALA A 1 131 ? 7.892 -9.269 -0.272 1.00 89.88 131 ALA A O 1
ATOM 1097 N N . HIS A 1 132 ? 6.255 -8.534 1.071 1.00 90.31 132 HIS A N 1
ATOM 1098 C CA . HIS A 1 132 ? 6.591 -9.452 2.155 1.00 90.31 132 HIS A CA 1
ATOM 1099 C C . HIS A 1 132 ? 6.266 -10.911 1.806 1.00 90.31 132 HIS A C 1
ATOM 1101 O O . HIS A 1 132 ? 7.066 -11.802 2.080 1.00 90.31 132 HIS A O 1
ATOM 1107 N N . ALA A 1 133 ? 5.154 -11.176 1.113 1.00 89.50 133 ALA A N 1
ATOM 1108 C CA . ALA A 1 133 ? 4.851 -12.515 0.610 1.00 89.50 133 ALA A CA 1
ATOM 1109 C C . ALA A 1 133 ? 5.950 -13.032 -0.334 1.00 89.50 133 ALA A C 1
ATOM 1111 O O . ALA A 1 133 ? 6.346 -14.195 -0.238 1.00 89.50 133 ALA A O 1
ATOM 1112 N N . TYR A 1 134 ? 6.476 -12.168 -1.209 1.00 88.44 134 TYR A N 1
ATOM 1113 C CA . TYR A 1 134 ? 7.615 -12.508 -2.057 1.00 88.44 134 TYR A CA 1
ATOM 1114 C C . TYR A 1 134 ? 8.870 -12.804 -1.234 1.00 88.44 134 TYR A C 1
ATOM 1116 O O . TYR A 1 134 ? 9.506 -13.832 -1.460 1.00 88.44 134 TYR A O 1
ATOM 1124 N N . TYR A 1 135 ? 9.208 -11.945 -0.267 1.00 88.81 135 TYR A N 1
ATOM 1125 C CA . TYR A 1 135 ? 10.341 -12.162 0.635 1.00 88.81 135 TYR A CA 1
ATOM 1126 C C . TYR A 1 135 ? 10.270 -13.546 1.293 1.00 88.81 135 TYR A C 1
ATOM 1128 O O . TYR A 1 135 ? 11.186 -14.348 1.129 1.00 88.81 135 TYR A O 1
ATOM 1136 N N . VAL A 1 136 ? 9.138 -13.866 1.928 1.00 87.31 136 VAL A N 1
ATOM 1137 C CA . VAL A 1 136 ? 8.913 -15.138 2.629 1.00 87.31 136 VAL A CA 1
ATOM 1138 C C . VAL A 1 136 ? 9.046 -16.345 1.698 1.00 87.31 136 VAL A C 1
ATOM 1140 O O . VAL A 1 136 ? 9.682 -17.331 2.059 1.00 87.31 136 VAL A O 1
ATOM 1143 N N . GLN A 1 137 ? 8.497 -16.273 0.482 1.00 86.81 137 GLN A N 1
ATOM 1144 C CA . GLN A 1 137 ? 8.593 -17.357 -0.507 1.00 86.81 137 GLN A CA 1
ATOM 1145 C C . GLN A 1 137 ? 10.020 -17.599 -1.018 1.00 86.81 137 GLN A C 1
ATOM 1147 O O . GLN A 1 137 ? 10.307 -18.678 -1.533 1.00 86.81 137 GLN A O 1
ATOM 1152 N N . ASN A 1 138 ? 10.900 -16.603 -0.900 1.00 86.25 138 ASN A N 1
ATOM 1153 C CA . ASN A 1 138 ? 12.282 -16.656 -1.374 1.00 86.25 138 ASN A CA 1
ATOM 1154 C C . ASN A 1 138 ? 13.297 -16.824 -0.230 1.00 86.25 138 ASN A C 1
ATOM 1156 O O . ASN A 1 138 ? 14.504 -16.725 -0.457 1.00 86.25 138 ASN A O 1
ATOM 1160 N N . LEU A 1 139 ? 12.833 -17.097 0.990 1.00 84.69 139 LEU A N 1
ATOM 1161 C CA . LEU A 1 139 ? 13.685 -17.530 2.089 1.00 84.69 139 LEU A CA 1
ATOM 1162 C C . LEU A 1 139 ? 14.068 -19.004 1.884 1.00 84.69 139 LEU A C 1
ATOM 1164 O O . LEU A 1 139 ? 13.231 -19.899 1.977 1.00 84.69 139 LEU A O 1
ATOM 1168 N N . PHE A 1 140 ? 15.346 -19.266 1.606 1.00 80.50 140 PHE A N 1
ATOM 1169 C CA . PHE A 1 140 ? 15.874 -20.617 1.387 1.00 80.50 140 PHE A CA 1
ATOM 1170 C C . PHE A 1 140 ? 16.745 -21.067 2.562 1.00 80.50 140 PHE A C 1
ATOM 1172 O O . PHE A 1 140 ? 17.538 -20.284 3.080 1.00 80.50 140 PHE A O 1
ATOM 1179 N N . ASN A 1 141 ? 16.653 -22.350 2.931 1.00 84.00 141 ASN A N 1
ATOM 1180 C CA . ASN A 1 141 ? 17.463 -22.983 3.984 1.00 84.00 141 ASN A CA 1
ATOM 1181 C C . ASN A 1 141 ? 17.332 -22.335 5.376 1.00 84.00 141 ASN A C 1
ATOM 1183 O O . ASN A 1 141 ? 18.288 -22.333 6.151 1.00 84.00 141 ASN A O 1
ATOM 1187 N N . VAL A 1 142 ? 16.157 -21.793 5.701 1.00 87.06 142 VAL A N 1
ATOM 1188 C CA . VAL A 1 142 ? 15.866 -21.182 7.004 1.00 87.06 142 VAL A CA 1
ATOM 1189 C C . VAL A 1 142 ? 14.523 -21.657 7.551 1.00 87.06 142 VAL A C 1
ATOM 1191 O O . VAL A 1 142 ? 13.643 -22.076 6.798 1.00 87.06 142 VAL A O 1
ATOM 1194 N N . ASP A 1 143 ? 14.361 -21.570 8.870 1.00 86.62 143 ASP A N 1
ATOM 1195 C CA . ASP A 1 143 ? 13.091 -21.827 9.548 1.00 86.62 143 ASP A CA 1
ATOM 1196 C C . ASP A 1 143 ? 12.164 -20.612 9.383 1.00 86.62 143 ASP A C 1
ATOM 1198 O O . ASP A 1 143 ? 12.187 -19.657 10.164 1.00 86.62 143 ASP A O 1
ATOM 1202 N N . VAL A 1 144 ? 11.388 -20.622 8.297 1.00 86.00 144 VAL A N 1
ATOM 1203 C CA . VAL A 1 144 ? 10.442 -19.551 7.965 1.00 86.00 144 VAL A CA 1
ATOM 1204 C C . VAL A 1 144 ? 9.421 -19.321 9.091 1.00 86.00 144 VAL A C 1
ATOM 1206 O O . VAL A 1 144 ? 9.265 -18.163 9.482 1.00 86.00 144 VAL A O 1
ATOM 1209 N N . PRO A 1 145 ? 8.763 -20.350 9.670 1.00 85.62 145 PRO A N 1
ATOM 1210 C CA . PRO A 1 145 ? 7.893 -20.164 10.833 1.00 85.62 145 PRO A CA 1
ATOM 1211 C C . PRO A 1 145 ? 8.555 -19.417 11.999 1.00 85.62 145 PRO A C 1
ATOM 1213 O O . PRO A 1 145 ? 7.955 -18.485 12.538 1.00 85.62 145 PRO A O 1
ATOM 1216 N N . GLN A 1 146 ? 9.794 -19.768 12.359 1.00 85.31 146 GLN A N 1
ATOM 1217 C CA . GLN A 1 146 ? 10.534 -19.101 13.437 1.00 85.31 146 GLN A CA 1
ATOM 1218 C C . GLN A 1 146 ? 10.816 -17.623 13.115 1.00 85.31 146 GLN A C 1
ATOM 1220 O O . GLN A 1 146 ? 10.643 -16.761 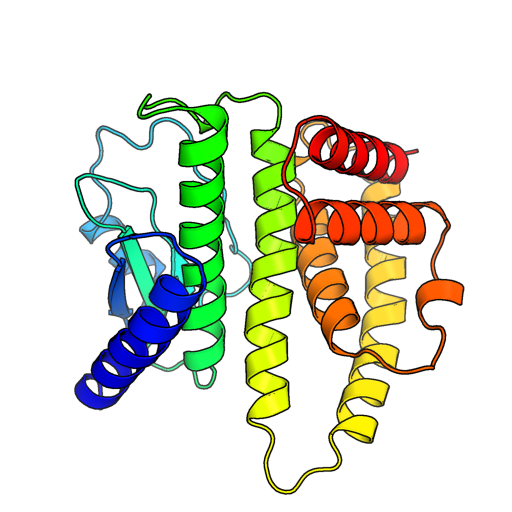13.979 1.00 85.31 146 GLN A O 1
ATOM 1225 N N . ILE A 1 147 ? 11.227 -17.312 11.879 1.00 86.25 147 ILE A N 1
ATOM 1226 C CA . ILE A 1 147 ? 11.474 -15.929 11.433 1.00 86.25 147 ILE A CA 1
ATOM 1227 C C . ILE A 1 147 ? 10.184 -15.109 11.504 1.00 86.25 147 ILE A C 1
ATOM 1229 O O . ILE A 1 147 ? 10.184 -14.005 12.046 1.00 86.25 147 ILE A O 1
ATOM 1233 N N . MET A 1 148 ? 9.076 -15.666 11.010 1.00 85.88 148 MET A N 1
ATOM 1234 C CA . MET A 1 148 ? 7.768 -15.009 11.029 1.00 85.88 148 MET A CA 1
ATOM 1235 C C . MET A 1 148 ? 7.261 -14.768 12.452 1.00 85.88 148 MET A C 1
ATOM 1237 O O . MET A 1 148 ? 6.711 -13.704 12.731 1.00 85.88 148 MET A O 1
ATOM 1241 N N . LEU A 1 149 ? 7.489 -15.709 13.372 1.00 84.62 149 LEU A N 1
ATOM 1242 C CA . LEU A 1 149 ? 7.168 -15.522 14.786 1.00 84.62 149 LEU A CA 1
ATOM 1243 C C . LEU A 1 149 ? 8.004 -14.399 15.415 1.00 84.62 149 LEU A C 1
ATOM 1245 O O . LEU A 1 149 ? 7.458 -13.544 16.109 1.00 84.62 149 LEU A O 1
ATOM 1249 N N . GLN A 1 150 ? 9.315 -14.373 15.168 1.00 86.44 150 GLN A N 1
ATOM 1250 C CA . GLN A 1 150 ? 10.190 -13.333 15.712 1.00 86.44 150 GLN A CA 1
ATOM 1251 C C . GLN A 1 150 ? 9.823 -11.945 15.180 1.00 86.44 150 GLN A C 1
ATOM 1253 O O . GLN A 1 150 ? 9.803 -10.969 15.930 1.00 86.44 150 GLN A O 1
ATOM 1258 N N . GLU A 1 151 ? 9.520 -11.858 13.889 1.00 87.12 151 GLU A N 1
ATOM 1259 C CA . GLU A 1 151 ? 9.025 -10.639 13.268 1.00 87.12 151 GLU A CA 1
ATOM 1260 C C . GLU A 1 151 ? 7.722 -10.172 13.919 1.00 87.12 151 GLU A C 1
ATOM 1262 O O . GLU A 1 151 ? 7.600 -9.005 14.289 1.00 87.12 151 GLU A O 1
ATOM 1267 N N . LEU A 1 152 ? 6.775 -11.085 14.120 1.00 84.94 152 LEU A N 1
ATOM 1268 C CA . LEU A 1 152 ? 5.498 -10.780 14.747 1.00 84.94 152 LEU A CA 1
ATOM 1269 C C . LEU A 1 152 ? 5.670 -10.208 16.160 1.00 84.94 152 LEU A C 1
ATOM 1271 O O . LEU A 1 152 ? 5.076 -9.179 16.479 1.00 84.94 152 LEU A O 1
ATOM 1275 N N . LEU A 1 153 ? 6.530 -10.827 16.977 1.00 86.31 153 LEU A N 1
ATOM 1276 C CA . LEU A 1 153 ? 6.857 -10.349 18.326 1.00 86.31 153 LEU A CA 1
ATOM 1277 C C . LEU A 1 153 ? 7.448 -8.931 18.321 1.00 86.31 153 LEU A C 1
ATOM 1279 O O . LEU A 1 153 ? 7.227 -8.179 19.268 1.00 86.31 153 LEU A O 1
ATOM 1283 N N . ASN A 1 154 ? 8.155 -8.551 17.254 1.00 88.25 154 ASN A N 1
ATOM 1284 C CA . ASN A 1 154 ? 8.712 -7.209 17.095 1.00 88.25 154 ASN A CA 1
ATOM 1285 C C . ASN A 1 154 ? 7.668 -6.195 16.597 1.00 88.25 154 ASN A C 1
ATOM 1287 O O . ASN A 1 154 ? 7.689 -5.042 17.019 1.00 88.25 154 ASN A O 1
ATOM 1291 N N . ILE A 1 155 ? 6.753 -6.601 15.712 1.00 89.69 155 ILE A N 1
ATOM 1292 C CA . ILE A 1 155 ? 5.744 -5.707 15.120 1.00 89.69 155 ILE A CA 1
ATOM 1293 C C . ILE A 1 155 ? 4.648 -5.335 16.125 1.00 89.69 155 ILE A C 1
ATOM 1295 O O . ILE A 1 155 ? 4.202 -4.188 16.144 1.00 89.69 155 ILE A O 1
ATOM 1299 N N . VAL A 1 156 ? 4.204 -6.279 16.962 1.00 89.19 156 VAL A N 1
ATOM 1300 C CA . VAL A 1 156 ? 3.106 -6.056 17.920 1.00 89.19 156 VAL A CA 1
ATOM 1301 C C . VAL A 1 156 ? 3.310 -4.811 18.803 1.00 89.19 156 VAL A C 1
ATOM 1303 O O . VAL A 1 156 ? 2.396 -3.982 18.844 1.00 89.19 156 VAL A O 1
ATOM 1306 N N . PRO A 1 157 ? 4.450 -4.620 19.501 1.00 91.19 157 PRO A N 1
ATOM 1307 C CA . PRO A 1 157 ? 4.666 -3.409 20.294 1.00 91.19 157 PRO A CA 1
ATOM 1308 C C . PRO A 1 157 ? 4.717 -2.138 19.432 1.00 91.19 157 PRO A C 1
ATOM 1310 O O . PRO A 1 157 ? 4.147 -1.130 19.834 1.00 91.19 157 PRO A O 1
ATOM 1313 N N . ILE A 1 158 ? 5.288 -2.197 18.223 1.00 92.88 158 ILE A N 1
ATOM 1314 C CA . ILE A 1 158 ? 5.367 -1.038 17.316 1.00 92.88 158 ILE A CA 1
ATOM 1315 C C . ILE A 1 158 ? 3.970 -0.562 16.904 1.00 92.88 158 ILE A C 1
ATOM 1317 O O . ILE A 1 158 ? 3.694 0.633 16.929 1.00 92.88 158 ILE A O 1
ATOM 1321 N N . ILE A 1 159 ? 3.061 -1.482 16.566 1.00 93.12 159 ILE A N 1
ATOM 1322 C CA . ILE A 1 159 ? 1.673 -1.125 16.231 1.00 93.12 159 ILE A CA 1
ATOM 1323 C C . ILE A 1 159 ? 0.965 -0.475 17.425 1.00 93.12 159 ILE 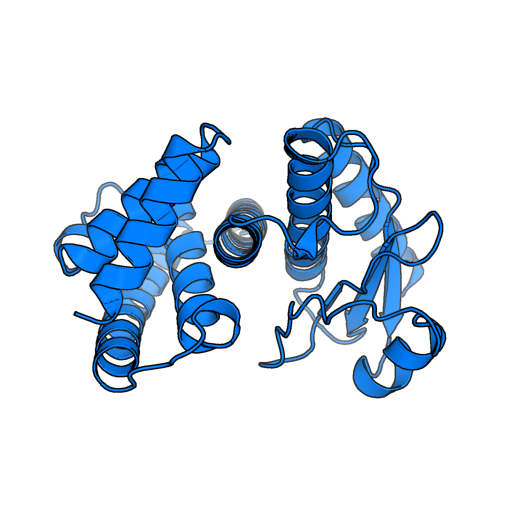A C 1
ATOM 1325 O O . ILE A 1 159 ? 0.218 0.484 17.238 1.00 93.12 159 ILE A O 1
ATOM 1329 N N . LYS A 1 160 ? 1.196 -0.972 18.648 1.00 91.94 160 LYS A N 1
ATOM 1330 C CA . LYS A 1 160 ? 0.613 -0.387 19.867 1.00 91.94 160 LYS A CA 1
ATOM 1331 C C . LYS A 1 160 ? 1.113 1.039 20.101 1.00 91.94 160 LYS A C 1
ATOM 1333 O O . LYS A 1 160 ? 0.315 1.915 20.438 1.00 91.94 160 LYS A O 1
ATOM 1338 N N . ASP A 1 161 ? 2.404 1.274 19.890 1.00 92.69 161 ASP A N 1
ATOM 1339 C CA . ASP A 1 161 ? 2.998 2.606 20.000 1.00 92.69 161 ASP A CA 1
ATOM 1340 C C . ASP A 1 161 ? 2.467 3.545 18.904 1.00 92.69 161 ASP A C 1
ATOM 1342 O O . ASP A 1 161 ? 2.012 4.644 19.218 1.00 92.69 161 ASP A O 1
ATOM 1346 N N . LEU A 1 162 ? 2.387 3.083 17.650 1.00 92.12 162 LEU A N 1
ATOM 1347 C CA . LEU A 1 162 ? 1.786 3.843 16.546 1.00 92.12 162 LEU A CA 1
ATOM 1348 C C . LEU A 1 162 ? 0.325 4.211 16.825 1.00 92.12 162 LEU A C 1
ATOM 1350 O O . LEU A 1 162 ? -0.067 5.354 16.608 1.00 92.12 162 LEU A O 1
ATOM 1354 N N . GLU A 1 163 ? -0.488 3.279 17.331 1.00 92.06 163 GLU A N 1
ATOM 1355 C CA . GLU A 1 163 ? -1.886 3.557 17.682 1.00 92.06 163 GLU A CA 1
ATOM 1356 C C . GLU A 1 163 ? -1.982 4.667 18.737 1.00 92.06 163 GLU A C 1
ATOM 1358 O O . GLU A 1 163 ? -2.798 5.585 18.618 1.00 92.06 163 GLU A O 1
ATOM 1363 N N . LYS A 1 164 ? -1.134 4.610 19.767 1.00 90.50 164 LYS A N 1
ATOM 1364 C CA . LYS A 1 164 ? -1.069 5.642 20.805 1.00 90.50 164 LYS A CA 1
ATOM 1365 C C . LYS A 1 164 ? -0.637 6.991 20.223 1.00 90.50 164 LYS A C 1
ATOM 1367 O O . LYS A 1 164 ? -1.217 8.025 20.570 1.00 90.50 164 LYS A O 1
ATOM 1372 N N . ASP A 1 165 ? 0.342 6.995 19.329 1.00 89.31 165 ASP A N 1
ATOM 1373 C CA . ASP A 1 165 ? 0.833 8.208 18.680 1.00 89.31 165 ASP A CA 1
ATOM 1374 C C . ASP A 1 165 ? -0.216 8.829 17.750 1.00 89.31 165 ASP A C 1
ATOM 1376 O O . ASP A 1 165 ? -0.364 10.052 17.727 1.00 89.31 165 ASP A O 1
ATOM 1380 N N . ILE A 1 166 ? -0.999 8.012 17.042 1.00 89.38 166 ILE A N 1
ATOM 1381 C CA . ILE A 1 166 ? -2.126 8.462 16.212 1.00 89.38 166 ILE A CA 1
ATOM 1382 C C . ILE A 1 166 ? -3.220 9.089 17.089 1.00 89.38 166 ILE A C 1
ATOM 1384 O O . ILE A 1 166 ? -3.642 10.216 16.833 1.00 89.38 166 ILE A O 1
ATOM 1388 N N . LYS A 1 167 ? -3.629 8.415 18.174 1.00 87.31 167 LYS A N 1
ATOM 1389 C CA . LYS A 1 167 ? -4.655 8.922 19.110 1.00 87.31 167 LYS A CA 1
ATOM 1390 C C . LYS A 1 167 ? -4.284 10.263 19.732 1.00 87.31 167 LYS A C 1
ATOM 1392 O O . LYS A 1 167 ? -5.126 11.142 19.912 1.00 87.31 167 LYS A O 1
ATOM 1397 N N . THR A 1 168 ? -3.017 10.418 20.101 1.00 85.00 168 THR A N 1
ATOM 1398 C CA . THR A 1 168 ? -2.534 11.630 20.776 1.00 85.00 168 THR A CA 1
ATOM 1399 C C . THR A 1 168 ? -2.349 12.800 19.814 1.00 85.00 168 THR A C 1
ATOM 1401 O O . THR A 1 168 ? -2.575 13.951 20.195 1.00 85.00 168 THR A O 1
ATOM 1404 N N . ASN A 1 169 ? -2.007 12.530 18.555 1.00 74.12 169 ASN A N 1
ATOM 1405 C CA . ASN A 1 169 ? -1.803 13.545 17.536 1.00 74.12 169 ASN A CA 1
ATOM 1406 C C . ASN A 1 169 ? -3.025 13.637 16.621 1.00 74.12 169 ASN A C 1
ATOM 1408 O O . ASN A 1 169 ? -3.087 12.987 15.583 1.00 74.12 169 ASN A O 1
ATOM 1412 N N . LYS A 1 170 ? -3.983 14.490 16.995 1.00 65.69 170 LYS A N 1
ATOM 1413 C CA . LYS A 1 170 ? -5.213 14.782 16.236 1.00 65.69 170 LYS A CA 1
ATOM 1414 C C . LYS A 1 170 ? -4.914 15.416 14.868 1.00 65.69 170 LYS A C 1
ATOM 1416 O O . LYS A 1 170 ? -5.083 16.621 14.680 1.00 65.69 170 LYS A O 1
ATOM 1421 N N . CYS A 1 171 ? -4.430 14.616 13.922 1.00 66.44 171 CYS A N 1
ATOM 1422 C CA . CYS A 1 171 ? -4.127 15.051 12.569 1.00 66.44 171 CYS A CA 1
ATOM 1423 C C . CYS A 1 171 ? -5.424 15.458 11.864 1.00 66.44 171 CYS A C 1
ATOM 1425 O O . CYS A 1 171 ? -6.418 14.737 11.897 1.00 66.44 171 CYS A O 1
ATOM 1427 N N . THR A 1 172 ? -5.427 16.621 11.216 1.00 59.22 172 THR A N 1
ATOM 1428 C CA . THR A 1 172 ? -6.609 17.137 10.507 1.00 59.22 172 THR A CA 1
ATOM 1429 C C . THR A 1 172 ? -6.747 16.573 9.095 1.00 59.22 172 THR A C 1
ATOM 1431 O O . THR A 1 172 ? -7.815 16.689 8.498 1.00 59.22 172 THR A O 1
ATOM 1434 N N . ASN A 1 173 ? -5.691 15.951 8.557 1.00 69.62 173 ASN A N 1
ATOM 1435 C CA . ASN A 1 173 ? -5.693 15.326 7.240 1.00 69.62 173 ASN A CA 1
ATOM 1436 C C . ASN A 1 173 ? -5.074 13.926 7.303 1.00 69.62 173 ASN A C 1
ATOM 1438 O O . ASN A 1 173 ? -3.855 13.772 7.285 1.00 69.62 173 ASN A O 1
ATOM 1442 N N . ILE A 1 174 ? -5.947 12.919 7.326 1.00 66.44 174 ILE A N 1
ATOM 1443 C CA . ILE A 1 174 ? -5.615 11.488 7.385 1.00 66.44 174 ILE A CA 1
ATOM 1444 C C . ILE A 1 174 ? -4.622 11.085 6.279 1.00 66.44 174 ILE A C 1
ATOM 1446 O O . ILE A 1 174 ? -3.711 10.309 6.533 1.00 66.44 174 ILE A O 1
ATOM 1450 N N . ILE A 1 175 ? -4.724 11.666 5.078 1.00 64.12 175 ILE A N 1
ATOM 1451 C CA . ILE A 1 175 ? -3.850 11.327 3.936 1.00 64.12 175 ILE A CA 1
ATOM 1452 C C . ILE A 1 175 ? -2.407 11.816 4.153 1.00 64.12 175 ILE A C 1
ATOM 1454 O O . ILE A 1 175 ? -1.483 11.322 3.526 1.00 64.12 175 ILE A O 1
ATOM 1458 N N . LYS A 1 176 ? -2.184 12.787 5.045 1.00 68.69 176 LYS A N 1
ATOM 1459 C CA . LYS A 1 176 ? -0.842 13.311 5.348 1.00 68.69 176 LYS A CA 1
ATOM 1460 C C . LYS A 1 176 ? -0.250 12.736 6.631 1.00 68.69 176 LYS A C 1
ATOM 1462 O O . LYS A 1 176 ? 0.830 13.153 7.043 1.00 68.69 176 LYS A O 1
ATOM 1467 N N . ASP A 1 177 ? -0.958 11.827 7.295 1.00 77.25 177 ASP A N 1
ATOM 1468 C CA . ASP A 1 177 ? -0.478 11.234 8.533 1.00 77.25 177 ASP A CA 1
ATOM 1469 C C . ASP A 1 177 ? 0.470 10.064 8.238 1.00 77.25 177 ASP A C 1
ATOM 1471 O O . ASP A 1 177 ? 0.030 8.936 8.023 1.00 77.25 177 ASP A O 1
ATOM 1475 N N . LEU A 1 178 ? 1.780 10.330 8.255 1.00 79.88 178 LEU A N 1
ATOM 1476 C CA . LEU A 1 178 ? 2.819 9.319 8.011 1.00 79.88 178 LEU A CA 1
ATOM 1477 C C . LEU A 1 178 ? 2.695 8.094 8.932 1.00 79.88 178 LEU A C 1
ATOM 1479 O O . LEU A 1 178 ? 2.994 6.981 8.512 1.00 79.88 178 LEU A O 1
ATOM 1483 N N . ARG A 1 179 ? 2.166 8.257 10.153 1.00 86.69 179 ARG A N 1
ATOM 1484 C CA . ARG A 1 179 ? 1.972 7.134 11.087 1.00 86.69 179 ARG A CA 1
ATOM 1485 C C . ARG A 1 179 ? 0.942 6.136 10.574 1.00 86.69 179 ARG A C 1
ATOM 1487 O O . ARG A 1 179 ? 1.024 4.955 10.898 1.00 86.69 179 ARG A O 1
ATOM 1494 N N . LEU A 1 180 ? -0.035 6.594 9.785 1.00 88.50 180 LEU A N 1
ATOM 1495 C CA . LEU A 1 180 ? -0.984 5.692 9.143 1.00 88.50 180 LEU A CA 1
ATOM 1496 C C . LEU A 1 180 ? -0.305 4.880 8.048 1.00 88.50 180 LEU A C 1
ATOM 1498 O O . LEU A 1 180 ? -0.560 3.685 7.982 1.00 88.50 180 LEU A O 1
ATOM 1502 N N . TYR A 1 181 ? 0.584 5.478 7.254 1.00 87.31 181 TYR A N 1
ATOM 1503 C CA . TYR A 1 181 ? 1.369 4.751 6.252 1.00 87.31 181 TYR A CA 1
ATOM 1504 C C . TYR A 1 181 ? 2.239 3.679 6.923 1.00 87.31 181 TYR A C 1
ATOM 1506 O O . TYR A 1 181 ? 2.160 2.511 6.544 1.00 87.31 181 TYR A O 1
ATOM 1514 N N . ASP A 1 182 ? 2.956 4.024 7.998 1.00 88.56 182 ASP A N 1
ATOM 1515 C CA . ASP A 1 182 ? 3.726 3.052 8.788 1.00 88.56 182 ASP A CA 1
ATOM 1516 C C . ASP A 1 182 ? 2.834 1.923 9.326 1.00 88.56 182 ASP A C 1
ATOM 1518 O O . ASP A 1 182 ? 3.155 0.737 9.201 1.00 88.56 182 ASP A O 1
ATOM 1522 N N . LEU A 1 183 ? 1.666 2.270 9.876 1.00 93.19 183 LEU A N 1
ATOM 1523 C CA . LEU A 1 183 ? 0.694 1.290 10.354 1.00 93.19 183 LEU A CA 1
ATOM 1524 C C . LEU A 1 183 ? 0.226 0.357 9.226 1.00 93.19 183 LEU A C 1
ATOM 1526 O O . LEU A 1 183 ? 0.171 -0.856 9.431 1.00 93.19 183 LEU A O 1
ATOM 1530 N N . MET A 1 184 ? -0.084 0.888 8.038 1.00 93.56 184 MET A N 1
ATOM 1531 C CA . MET A 1 184 ? -0.490 0.088 6.877 1.00 93.56 184 MET A CA 1
ATOM 1532 C C . MET A 1 184 ? 0.601 -0.908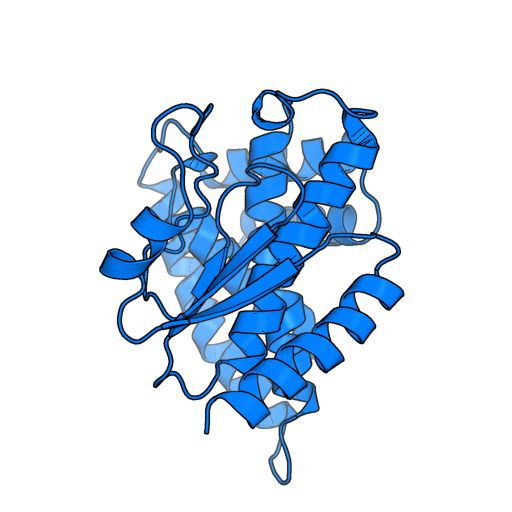 6.486 1.00 93.56 184 MET A C 1
ATOM 1534 O O . MET A 1 184 ? 0.302 -2.084 6.259 1.00 93.56 184 MET A O 1
ATOM 1538 N N . GLN A 1 185 ? 1.866 -0.480 6.490 1.00 91.38 185 GLN A N 1
ATOM 1539 C CA . GLN A 1 185 ? 2.993 -1.362 6.210 1.00 91.38 185 GLN A CA 1
ATOM 1540 C C . GLN A 1 185 ? 3.057 -2.522 7.219 1.00 91.38 185 GLN A C 1
ATOM 1542 O O . GLN A 1 185 ? 3.117 -3.692 6.827 1.00 91.38 185 GLN A O 1
ATOM 1547 N N . TYR A 1 186 ? 2.979 -2.245 8.522 1.00 92.00 186 TYR A N 1
ATOM 1548 C CA . TYR A 1 186 ? 3.007 -3.305 9.534 1.00 92.00 186 TYR A CA 1
ATOM 1549 C C . TYR A 1 186 ? 1.807 -4.256 9.443 1.00 92.00 186 TYR A C 1
ATOM 1551 O O . TYR A 1 186 ? 1.981 -5.475 9.529 1.00 92.00 186 TYR A O 1
ATOM 1559 N N . LEU A 1 187 ? 0.604 -3.735 9.194 1.00 92.81 187 LEU A N 1
ATOM 1560 C CA . LEU A 1 187 ? -0.588 -4.561 8.986 1.00 92.81 187 LEU A CA 1
ATOM 1561 C C . LEU A 1 187 ? -0.469 -5.440 7.730 1.00 92.81 187 LEU A C 1
ATOM 1563 O O . LEU A 1 187 ? -0.885 -6.602 7.755 1.00 92.81 187 LEU A O 1
ATOM 1567 N N . GLY A 1 188 ? 0.149 -4.931 6.659 1.00 92.06 188 GLY A N 1
ATOM 1568 C CA . GLY A 1 188 ? 0.428 -5.694 5.440 1.00 92.06 188 GLY A CA 1
ATOM 1569 C C . GLY A 1 188 ? 1.368 -6.876 5.692 1.00 92.06 188 GLY A C 1
ATOM 1570 O O . GLY A 1 188 ? 1.130 -7.978 5.193 1.00 92.06 188 GLY A O 1
ATOM 1571 N N . ARG A 1 189 ? 2.393 -6.692 6.537 1.00 88.94 189 ARG A N 1
ATOM 1572 C CA . ARG A 1 189 ? 3.291 -7.782 6.972 1.00 88.94 189 ARG A CA 1
ATOM 1573 C C . ARG A 1 189 ? 2.527 -8.840 7.763 1.00 88.94 189 ARG A C 1
ATOM 1575 O O . ARG A 1 189 ? 2.572 -10.015 7.398 1.00 88.94 189 ARG A O 1
ATOM 1582 N N . ILE A 1 190 ? 1.739 -8.432 8.762 1.00 88.19 190 ILE A N 1
ATOM 1583 C CA . ILE A 1 190 ? 0.921 -9.348 9.581 1.00 88.19 190 ILE A CA 1
ATOM 1584 C C . ILE A 1 190 ? 0.008 -10.222 8.718 1.00 88.19 190 ILE A C 1
ATOM 1586 O O . ILE A 1 190 ? -0.096 -11.423 8.966 1.00 88.19 190 ILE A O 1
ATOM 1590 N N . TYR A 1 191 ? -0.600 -9.660 7.669 1.00 87.12 191 TYR A N 1
ATOM 1591 C CA . TYR A 1 191 ? -1.482 -10.418 6.779 1.00 87.12 191 TYR A CA 1
ATOM 1592 C C . TYR A 1 191 ? -0.820 -11.670 6.193 1.00 87.12 191 TYR A C 1
ATOM 1594 O O . TYR A 1 191 ? -1.444 -12.725 6.060 1.00 87.12 191 TYR A O 1
ATOM 1602 N N . THR A 1 192 ? 0.451 -11.560 5.818 1.00 80.62 192 THR A N 1
ATOM 1603 C CA . THR A 1 192 ? 1.184 -12.659 5.178 1.00 80.62 192 THR A CA 1
ATOM 1604 C C . THR A 1 192 ? 1.662 -13.726 6.154 1.00 80.62 192 THR A C 1
ATOM 1606 O O . THR A 1 192 ? 1.868 -14.861 5.732 1.00 80.62 192 THR A O 1
ATOM 1609 N N . ILE A 1 193 ? 1.801 -13.381 7.438 1.00 75.06 193 ILE A N 1
ATOM 1610 C CA . ILE A 1 193 ? 2.358 -14.266 8.460 1.00 75.06 193 ILE A CA 1
ATOM 1611 C C . ILE A 1 193 ? 1.453 -15.490 8.667 1.00 75.06 193 ILE A C 1
ATOM 1613 O O . ILE A 1 193 ? 1.982 -16.572 8.890 1.00 75.06 193 ILE A O 1
ATOM 1617 N N . LYS A 1 194 ? 0.121 -15.367 8.500 1.00 62.59 194 LYS A N 1
ATOM 1618 C CA . LYS A 1 194 ? -0.870 -16.477 8.525 1.00 62.59 194 LYS A CA 1
ATOM 1619 C C . LYS A 1 194 ? -0.625 -17.542 9.614 1.00 62.59 194 LYS A C 1
ATOM 1621 O O . LYS A 1 194 ? -0.965 -18.707 9.425 1.00 62.59 194 LYS A O 1
ATOM 1626 N N . LEU A 1 195 ? -0.009 -17.170 10.732 1.00 53.22 195 LEU A N 1
ATOM 1627 C CA . LEU A 1 195 ? 0.230 -18.095 11.829 1.00 53.22 195 LEU A CA 1
ATOM 1628 C C . LEU A 1 195 ? -1.104 -18.302 12.553 1.00 53.22 195 LEU A C 1
ATOM 1630 O O . LEU A 1 195 ? -1.804 -17.329 12.811 1.00 53.22 195 LEU A O 1
ATOM 1634 N N . ASP A 1 196 ? -1.411 -19.543 12.942 1.00 51.16 196 ASP A N 1
ATOM 1635 C CA . ASP A 1 196 ? -2.517 -19.911 13.856 1.00 51.16 196 ASP A CA 1
ATOM 1636 C C . ASP A 1 196 ? -2.330 -19.357 15.289 1.00 51.16 196 ASP A C 1
ATOM 1638 O O . ASP A 1 196 ? -2.999 -19.752 16.242 1.00 51.16 196 ASP A O 1
ATOM 1642 N N . ILE A 1 197 ? -1.387 -18.437 15.460 1.00 49.88 197 ILE A N 1
ATOM 1643 C CA . ILE A 1 197 ? -1.181 -17.662 16.672 1.00 49.88 197 ILE A CA 1
ATOM 1644 C C . ILE A 1 197 ? -2.127 -16.468 16.559 1.00 49.88 197 ILE A C 1
ATOM 1646 O O . ILE A 1 197 ? -2.382 -15.999 15.454 1.00 49.88 197 ILE A O 1
ATOM 1650 N N . ALA A 1 198 ? -2.661 -15.978 17.674 1.00 60.09 198 ALA A N 1
ATOM 1651 C CA . ALA A 1 198 ? -3.626 -14.886 17.707 1.00 60.09 198 ALA A CA 1
ATOM 1652 C C . ALA A 1 198 ? -2.967 -13.527 18.044 1.00 60.09 198 ALA A C 1
ATOM 1654 O O . ALA A 1 198 ? -3.322 -12.916 19.045 1.00 60.09 198 ALA A O 1
ATOM 1655 N N . PRO A 1 199 ? -2.016 -12.990 17.248 1.00 61.06 199 PRO A N 1
ATOM 1656 C CA . PRO A 1 199 ? -1.442 -11.670 17.508 1.00 61.06 199 PRO A CA 1
ATOM 1657 C C . PRO A 1 199 ? -2.477 -10.562 17.357 1.00 61.06 199 PRO A C 1
ATOM 1659 O O . PRO A 1 199 ? -2.286 -9.466 17.871 1.00 61.06 199 PRO A O 1
ATOM 1662 N N . LEU A 1 200 ? -3.583 -10.845 16.657 1.00 61.84 200 LEU A N 1
ATOM 1663 C CA . LEU A 1 200 ? -4.715 -9.942 16.639 1.00 61.84 200 LEU A CA 1
ATOM 1664 C C . LEU A 1 200 ? -5.301 -9.781 18.037 1.00 61.84 200 LEU A C 1
ATOM 1666 O O . LEU A 1 200 ? -5.667 -8.659 18.351 1.00 61.84 200 LEU A O 1
ATOM 1670 N N . ASP A 1 201 ? -5.347 -10.819 18.882 1.00 72.25 201 ASP A N 1
ATOM 1671 C CA . ASP A 1 201 ? -5.958 -10.739 20.218 1.00 72.25 201 ASP A CA 1
ATOM 1672 C C . ASP A 1 201 ? -5.303 -9.664 21.087 1.00 72.25 201 ASP A C 1
ATOM 1674 O O . ASP A 1 201 ? -6.011 -8.970 21.820 1.00 72.25 201 ASP A O 1
ATOM 1678 N N . ASP A 1 202 ? -3.997 -9.456 20.909 1.00 81.38 202 ASP A N 1
ATOM 1679 C CA . ASP A 1 202 ? -3.197 -8.455 21.613 1.00 81.38 202 ASP A CA 1
ATOM 1680 C C . ASP A 1 202 ? -3.457 -7.006 21.173 1.00 81.38 202 ASP A C 1
ATOM 1682 O O . ASP A 1 202 ? -3.000 -6.080 21.854 1.00 81.38 202 ASP A O 1
ATOM 1686 N N . PHE A 1 203 ? -4.150 -6.783 20.053 1.00 88.25 203 PHE A N 1
ATOM 1687 C CA . PHE A 1 203 ? -4.483 -5.447 19.560 1.00 88.25 203 PHE A CA 1
ATOM 1688 C C . PHE A 1 203 ? -5.818 -4.929 20.095 1.00 88.25 203 PHE A C 1
ATOM 1690 O O . PHE A 1 203 ? -6.717 -5.684 20.476 1.00 88.25 203 PHE A O 1
ATOM 1697 N N . SER A 1 204 ? -5.963 -3.603 20.079 1.00 91.12 204 SER A N 1
ATOM 1698 C CA . SER A 1 204 ? -7.233 -2.947 20.373 1.00 91.12 204 SER A CA 1
ATOM 1699 C C . SER A 1 204 ? -8.304 -3.303 19.335 1.00 91.12 204 SER A C 1
ATOM 1701 O O . SER A 1 204 ? -8.006 -3.677 18.195 1.00 91.12 204 SER A O 1
ATOM 1703 N N . ASP A 1 205 ? -9.570 -3.106 19.700 1.00 91.69 205 ASP A N 1
ATOM 1704 C CA . ASP A 1 205 ? -10.686 -3.287 18.769 1.00 91.69 205 ASP A CA 1
ATOM 1705 C C . ASP A 1 205 ? -10.605 -2.340 17.561 1.00 91.69 205 ASP A C 1
ATOM 1707 O O . ASP A 1 205 ? -11.027 -2.710 16.466 1.00 91.69 205 ASP A O 1
ATOM 1711 N N . ASN A 1 206 ? -10.004 -1.154 17.714 1.00 92.62 206 ASN A N 1
ATOM 1712 C CA . ASN A 1 206 ? -9.834 -0.204 16.614 1.00 92.62 206 ASN A CA 1
ATOM 1713 C C . ASN A 1 206 ? -8.859 -0.740 15.557 1.00 92.62 206 ASN A C 1
ATOM 1715 O O . ASN A 1 206 ? -9.170 -0.716 14.364 1.00 92.62 206 ASN A O 1
ATOM 1719 N N . ILE A 1 207 ? -7.719 -1.293 15.984 1.00 93.44 207 ILE A N 1
ATOM 1720 C CA . ILE A 1 207 ? -6.740 -1.915 15.081 1.00 93.44 207 ILE A CA 1
ATOM 1721 C C . ILE A 1 207 ? -7.319 -3.181 14.442 1.00 93.44 207 ILE A C 1
ATOM 1723 O O . ILE A 1 207 ? -7.212 -3.356 13.227 1.00 93.44 207 ILE A O 1
ATOM 1727 N N . LYS A 1 208 ? -8.002 -4.032 15.223 1.00 91.94 208 LYS A N 1
ATOM 1728 C CA . LYS A 1 208 ? -8.691 -5.230 14.708 1.00 91.94 208 LYS A CA 1
ATOM 1729 C C . LYS A 1 208 ? -9.719 -4.872 13.632 1.00 91.94 208 LYS A C 1
ATOM 1731 O O . LYS A 1 208 ? -9.763 -5.509 12.580 1.00 91.94 208 LYS A O 1
ATOM 1736 N N . MET A 1 209 ? -10.529 -3.841 13.873 1.00 94.06 209 MET A N 1
ATOM 1737 C CA . MET A 1 209 ? -11.565 -3.382 12.946 1.00 94.06 209 MET A CA 1
ATOM 1738 C C . MET A 1 209 ? -10.969 -2.783 11.665 1.00 94.06 209 MET A C 1
ATOM 1740 O O . MET A 1 209 ? -11.473 -3.062 10.573 1.00 94.06 209 MET A O 1
ATOM 1744 N N . LEU A 1 210 ? -9.889 -2.001 11.772 1.00 95.25 210 LEU A N 1
ATOM 1745 C CA . LEU A 1 210 ? -9.162 -1.490 10.610 1.00 95.25 210 LEU A CA 1
ATOM 1746 C C . LEU A 1 210 ? -8.591 -2.631 9.771 1.00 95.25 210 LEU A C 1
ATOM 1748 O O . LEU A 1 210 ? -8.849 -2.690 8.571 1.00 95.25 210 LEU A O 1
ATOM 1752 N N . TYR A 1 211 ? -7.885 -3.568 10.406 1.00 94.25 211 TYR A N 1
ATOM 1753 C CA . TYR A 1 211 ? -7.331 -4.737 9.733 1.00 94.25 211 TYR A CA 1
ATOM 1754 C C . TYR A 1 211 ? -8.423 -5.539 9.014 1.00 94.25 211 TYR A C 1
ATOM 1756 O O . TYR A 1 211 ? -8.306 -5.808 7.821 1.00 94.25 211 TYR A O 1
ATOM 1764 N N . ALA A 1 212 ? -9.533 -5.850 9.688 1.00 93.31 212 ALA A N 1
ATOM 1765 C CA . ALA A 1 212 ? -10.653 -6.561 9.074 1.00 93.31 212 ALA A CA 1
ATOM 1766 C C . ALA A 1 212 ? -11.245 -5.810 7.865 1.00 93.31 212 ALA A C 1
ATOM 1768 O O . ALA A 1 212 ? -11.587 -6.437 6.860 1.00 93.31 212 ALA A O 1
ATOM 1769 N N . SER A 1 213 ? -11.323 -4.478 7.934 1.00 96.62 213 SER A N 1
ATOM 1770 C CA . SER A 1 213 ? -11.819 -3.636 6.837 1.00 96.62 213 SER A CA 1
ATOM 1771 C C . SER A 1 213 ? -10.860 -3.629 5.641 1.00 96.62 213 SER A C 1
ATOM 1773 O O . SER A 1 213 ? -11.311 -3.770 4.507 1.00 96.62 213 SER A O 1
ATOM 1775 N N . LEU A 1 214 ? -9.546 -3.561 5.882 1.00 96.25 214 LEU A N 1
ATOM 1776 C CA . LEU A 1 214 ? -8.515 -3.684 4.841 1.00 96.25 214 LEU A CA 1
ATOM 1777 C C . LEU A 1 214 ? -8.561 -5.061 4.167 1.00 96.25 214 LEU A C 1
ATOM 1779 O O . LEU A 1 214 ? -8.520 -5.153 2.943 1.00 96.25 214 LEU A O 1
ATOM 1783 N N . VAL A 1 215 ? -8.729 -6.135 4.946 1.00 93.88 215 VAL A N 1
ATOM 1784 C CA . VAL A 1 215 ? -8.884 -7.503 4.419 1.00 93.88 215 VAL A CA 1
ATOM 1785 C C . VAL A 1 215 ? -10.166 -7.661 3.600 1.00 93.88 215 VAL A C 1
ATOM 1787 O O . VAL A 1 215 ? -10.184 -8.394 2.610 1.00 93.88 215 VAL A O 1
ATOM 1790 N N . ALA A 1 216 ? -11.256 -7.006 3.999 1.00 94.81 216 ALA A N 1
ATOM 1791 C CA . ALA A 1 216 ? -12.491 -7.001 3.223 1.00 94.81 216 ALA A CA 1
ATOM 1792 C C . ALA A 1 216 ? -12.324 -6.235 1.900 1.00 94.81 216 ALA A C 1
ATOM 1794 O O . ALA A 1 216 ? -12.776 -6.724 0.864 1.00 94.81 216 ALA A O 1
ATOM 1795 N N . LEU A 1 217 ? -11.639 -5.088 1.927 1.00 95.69 217 LEU A N 1
ATOM 1796 C CA . LEU A 1 217 ? -11.324 -4.297 0.738 1.00 95.69 217 LEU A CA 1
ATOM 1797 C C . LEU A 1 217 ? -10.415 -5.062 -0.234 1.00 95.69 217 LEU A C 1
ATOM 1799 O O . LEU A 1 217 ? -10.734 -5.140 -1.415 1.00 95.69 217 LEU A O 1
ATOM 1803 N N . ASP A 1 218 ? -9.372 -5.733 0.263 1.00 93.38 218 ASP A N 1
ATOM 1804 C CA . ASP A 1 218 ? -8.473 -6.603 -0.518 1.00 93.38 218 ASP A CA 1
ATOM 1805 C C . ASP A 1 218 ? -9.237 -7.677 -1.311 1.00 93.38 218 ASP A C 1
ATOM 1807 O O . ASP A 1 218 ? -8.912 -7.985 -2.458 1.00 93.38 218 ASP A O 1
ATOM 1811 N N . LYS A 1 219 ? -10.309 -8.216 -0.720 1.00 92.44 219 LYS A N 1
ATOM 1812 C CA . LYS A 1 219 ? -11.171 -9.211 -1.369 1.00 92.44 219 LYS A CA 1
ATOM 1813 C C . LYS A 1 219 ? -12.150 -8.597 -2.365 1.00 92.44 219 LYS A C 1
ATOM 1815 O O . LYS A 1 219 ? -12.484 -9.251 -3.352 1.00 92.44 219 LYS A O 1
ATOM 1820 N N . ASN A 1 220 ? -12.671 -7.403 -2.093 1.00 92.25 220 ASN A N 1
ATOM 1821 C CA . ASN A 1 220 ? -13.731 -6.811 -2.900 1.00 92.25 220 ASN A CA 1
ATOM 1822 C C . ASN A 1 220 ? -13.671 -5.280 -2.892 1.00 92.25 220 ASN A C 1
ATOM 1824 O O . ASN A 1 220 ? -13.959 -4.644 -1.879 1.00 92.25 220 ASN A O 1
ATOM 1828 N N . TRP A 1 221 ? -13.367 -4.696 -4.048 1.00 92.38 221 TRP A N 1
ATOM 1829 C CA . TRP A 1 221 ? -13.276 -3.252 -4.240 1.00 92.38 221 TRP A CA 1
ATOM 1830 C C . TRP A 1 221 ? -14.642 -2.667 -4.600 1.00 92.38 221 TRP A C 1
ATOM 1832 O O . TRP A 1 221 ? -15.130 -2.865 -5.711 1.00 92.38 221 TRP A O 1
ATOM 1842 N N . ASN A 1 222 ? -15.266 -1.965 -3.654 1.00 93.25 222 ASN A N 1
ATOM 1843 C CA . ASN A 1 222 ? -16.510 -1.228 -3.859 1.00 93.25 222 ASN A CA 1
ATOM 1844 C C . ASN A 1 222 ? -16.695 -0.148 -2.781 1.00 93.25 222 ASN A C 1
ATOM 1846 O O . ASN A 1 222 ? -15.982 -0.113 -1.780 1.00 93.25 222 ASN A O 1
ATOM 1850 N N . ASP A 1 223 ? -17.705 0.700 -2.956 1.00 94.25 223 ASP A N 1
ATOM 1851 C CA . ASP A 1 223 ? -17.987 1.822 -2.057 1.00 94.25 223 ASP A CA 1
ATOM 1852 C C . ASP A 1 223 ? -18.136 1.418 -0.587 1.00 94.25 223 ASP A C 1
ATOM 1854 O O . ASP A 1 223 ? -17.668 2.137 0.292 1.00 94.25 223 ASP A O 1
ATOM 1858 N N . ASN A 1 224 ? -18.753 0.268 -0.299 1.00 96.62 224 ASN A N 1
ATOM 1859 C CA . ASN A 1 224 ? -18.981 -0.162 1.081 1.00 96.62 224 ASN A CA 1
ATOM 1860 C C . ASN A 1 224 ? -17.676 -0.569 1.767 1.00 96.62 224 ASN A C 1
ATOM 1862 O O . ASN A 1 224 ? -17.488 -0.282 2.949 1.00 96.62 224 ASN A O 1
ATOM 1866 N N . THR A 1 225 ? -16.776 -1.238 1.044 1.00 96.88 225 THR A N 1
ATOM 1867 C CA . THR A 1 225 ? -15.489 -1.672 1.596 1.00 96.88 225 THR A CA 1
ATOM 1868 C C . THR A 1 225 ? -14.526 -0.497 1.761 1.00 96.88 225 THR A C 1
ATOM 1870 O O . THR A 1 225 ? -13.884 -0.404 2.806 1.00 96.88 225 THR A O 1
ATOM 1873 N N . PHE A 1 226 ? -14.511 0.467 0.833 1.00 95.62 226 PHE A N 1
ATOM 1874 C CA . PHE A 1 226 ? -13.794 1.736 1.027 1.00 95.62 226 PHE A CA 1
ATOM 1875 C C . PHE A 1 226 ? -14.347 2.544 2.209 1.00 95.62 226 PHE A C 1
ATOM 1877 O O . PHE A 1 226 ? -13.583 2.984 3.070 1.00 95.62 226 PHE A O 1
ATOM 1884 N N . GLN A 1 227 ? -15.672 2.683 2.316 1.00 96.19 227 GLN A N 1
ATOM 1885 C CA . GLN A 1 227 ? -16.291 3.417 3.422 1.00 96.19 227 GLN A CA 1
ATOM 1886 C C . GLN A 1 227 ? -16.007 2.768 4.784 1.00 96.19 227 GLN A C 1
ATOM 1888 O O . GLN A 1 227 ? -15.824 3.475 5.778 1.00 96.19 227 GLN A O 1
ATOM 1893 N N . ALA A 1 228 ? -15.953 1.434 4.848 1.00 96.62 228 ALA A N 1
ATOM 1894 C CA . ALA A 1 228 ? -15.596 0.713 6.067 1.00 96.62 228 ALA A CA 1
ATOM 1895 C C . ALA A 1 228 ? -14.165 1.041 6.526 1.00 96.62 228 ALA A C 1
ATOM 1897 O O . ALA A 1 228 ? -13.958 1.305 7.711 1.00 96.62 228 ALA A O 1
ATOM 1898 N N . VAL A 1 229 ? -13.206 1.103 5.593 1.00 96.19 229 VAL A N 1
ATOM 1899 C CA . VAL A 1 229 ? -11.825 1.519 5.888 1.00 96.19 229 VAL A CA 1
ATOM 1900 C C . VAL A 1 229 ? -11.788 2.953 6.416 1.00 96.19 229 VAL A C 1
ATOM 1902 O O . VAL A 1 229 ? -11.187 3.194 7.459 1.00 96.19 229 VAL A O 1
ATOM 1905 N N . GLU A 1 230 ? -12.483 3.899 5.781 1.00 92.81 230 GLU A N 1
ATOM 1906 C CA . GLU A 1 230 ? -12.534 5.289 6.265 1.00 92.81 230 GLU A CA 1
ATOM 1907 C C . GLU A 1 230 ? -13.111 5.412 7.674 1.00 92.81 230 GLU A C 1
ATOM 1909 O O . GLU A 1 230 ? -12.587 6.156 8.506 1.00 92.81 230 GLU A O 1
ATOM 1914 N N . ASN A 1 231 ? -14.187 4.678 7.954 1.00 93.50 231 ASN A N 1
ATOM 1915 C CA . ASN A 1 231 ? -14.799 4.669 9.275 1.00 93.50 231 ASN A CA 1
ATOM 1916 C C . ASN A 1 231 ? -13.836 4.091 10.316 1.00 93.50 231 ASN A C 1
ATOM 1918 O O . ASN A 1 231 ? -13.720 4.643 11.408 1.00 93.50 231 ASN A O 1
ATOM 1922 N N . ALA A 1 232 ? -13.123 3.014 9.980 1.00 94.25 232 ALA A N 1
ATOM 1923 C CA . ALA A 1 232 ? -12.147 2.416 10.878 1.00 94.25 232 ALA A CA 1
ATOM 1924 C C . ALA A 1 232 ? -10.956 3.345 11.153 1.00 94.25 232 ALA A C 1
ATOM 1926 O O . ALA A 1 232 ? -10.558 3.489 12.307 1.00 94.25 232 ALA A O 1
ATOM 1927 N N . LEU A 1 233 ? -10.445 4.029 10.125 1.00 92.00 233 LEU A N 1
ATOM 1928 C CA . LEU A 1 233 ? -9.380 5.026 10.260 1.00 92.00 233 LEU A CA 1
ATOM 1929 C C . LEU A 1 233 ? -9.789 6.179 11.182 1.00 92.00 233 LEU A C 1
ATOM 1931 O O . LEU A 1 233 ? -9.007 6.578 12.037 1.00 92.00 233 LEU A O 1
ATOM 1935 N N . ARG A 1 234 ? -11.022 6.688 11.064 1.00 88.75 234 ARG A N 1
ATOM 1936 C CA . ARG A 1 234 ? -11.526 7.754 11.949 1.00 88.75 234 ARG A CA 1
ATOM 1937 C C . ARG A 1 234 ? -11.553 7.323 13.413 1.00 88.75 234 ARG A C 1
ATOM 1939 O O . ARG A 1 234 ? -11.124 8.097 14.262 1.00 88.75 234 ARG A O 1
ATOM 1946 N N . LYS A 1 235 ? -11.960 6.081 13.699 1.00 90.31 235 LYS A N 1
ATOM 1947 C CA . LYS A 1 235 ? -11.960 5.550 15.072 1.00 90.31 235 LYS A CA 1
ATOM 1948 C C . LYS A 1 235 ? -10.566 5.404 15.679 1.00 90.31 235 LYS A C 1
ATOM 1950 O O . LYS A 1 235 ? -10.459 5.309 16.893 1.00 90.31 235 LYS A O 1
ATOM 1955 N N . LEU A 1 236 ? -9.489 5.393 14.886 1.00 89.19 236 LEU A N 1
ATOM 1956 C CA . LEU A 1 236 ? -8.134 5.432 15.450 1.00 89.19 236 LEU A CA 1
ATOM 1957 C C . LEU A 1 236 ? -7.834 6.753 16.164 1.00 89.19 236 LEU A C 1
ATOM 1959 O O . LEU A 1 236 ? -6.943 6.772 17.002 1.00 89.19 236 LEU A O 1
ATOM 1963 N N . TYR A 1 237 ? -8.546 7.835 15.840 1.00 84.69 237 TYR A N 1
ATOM 1964 C CA . TYR A 1 237 ? -8.370 9.153 16.457 1.00 84.69 237 TYR A CA 1
ATOM 1965 C C . TYR A 1 237 ? -9.354 9.425 17.612 1.00 84.69 237 TYR A C 1
ATOM 1967 O O . TYR A 1 237 ? -9.314 10.513 18.195 1.00 84.69 237 TYR A O 1
ATOM 1975 N N . GLU A 1 238 ? -10.238 8.469 17.920 1.00 81.06 238 GLU A N 1
ATOM 1976 C CA . GLU A 1 238 ? -11.191 8.493 19.043 1.00 81.06 238 GLU A CA 1
ATOM 1977 C C . GLU A 1 238 ? -10.601 7.799 20.282 1.00 81.06 238 GLU A C 1
ATOM 1979 O O . GLU A 1 238 ? -10.751 8.377 21.383 1.00 81.06 238 GLU A O 1
#

Secondary structure (DSSP, 8-state):
-HHHHHHHHHHHHHHHHHHHT----EEEEEES-HHHHGGGTS-TT---S------TTT-SEEEPP--SS-EEEEEETT-TTHHHHHHHHHHHHHHHHHHHHHHHTT-S-GGGSTTHHHHHHHHHHHHHHHHHHHHHHT--SS-HHHHHHHHHHHHHHHHHHHHHHHHHS--S-GGG-HHHHHHHHHHHHHHHH--SS-TTTTS-HHHHHHHHHHHHHHH--SHHHHHHHHHHHHHTT-

Sequence (238 aa):
MSANKECFANLIISEYIRKSGVIAPIEFHFVDNINDSWIFYTHSSKVKREYILQDFSQQNGLMLPFEGDTYHILIKNDYIDYKCTIIHESTHIIDYDRFRLLYNSGDTDIELHKFYGSMCLYSEFHARKMAHAYYVQNLFNVDVPQIMLQELLNIVPIIKDLEKDIKTNKCTNIIKDLRLYDLMQYLGRIYTIKLDIAPLDDFSDNIKMLYASLVALDKNWNDNTFQAVENALRKLYE